Protein AF-0000000086747583 (afdb_homodimer)

Nearest PDB structures (foldseek):
  4elz-assembly1_D  TM=9.428E-01  e=2.209E-09  Aliivibrio fischeri MJ11
  3tcj-assembly1_A  TM=9.339E-01  e=6.293E-09  Aliivibrio fischeri
  3tcj-assembly1_B  TM=9.489E-01  e=1.126E-08  Aliivibrio fischeri
  3jrz-assembly1_A-2  TM=9.262E-01  e=1.506E-08  Aliivibrio fischeri
  3jsc-assembly1_A-2  TM=8.796E-01  e=1.945E-07  Aliivibrio fischeri

InterPro domains:
  IPR002712 Toxin CcdB [PF01845] (4-104)
  IPR011067 Plasmid maintenance toxin/Cell growth inhibitor [G3DSA:2.30.30.110] (1-106)

Organism: NCBI:txid471575

Secondary structure (DSSP, 8-state):
---TTEEEE---TTTTTT--EEEE-S-GGGTTSSEEEEEEEEETTT-----TTTS-EEEETTEEEEE-GGG-EEEEGGG--GGGEEEE-GGGHHHHHHHHHHHH---/---TTEEEE---TTTTTT--EEEE-S-GGGTTSSEEEEEEEEETTT-----TTTS-EEEETTEEEEE-GGG-EEEEGGG--GGGEEEE-GGGHHHHHHHHHHHH---

Solvent-accessible surface area (backbone atoms only — not comparable to full-atom values): 11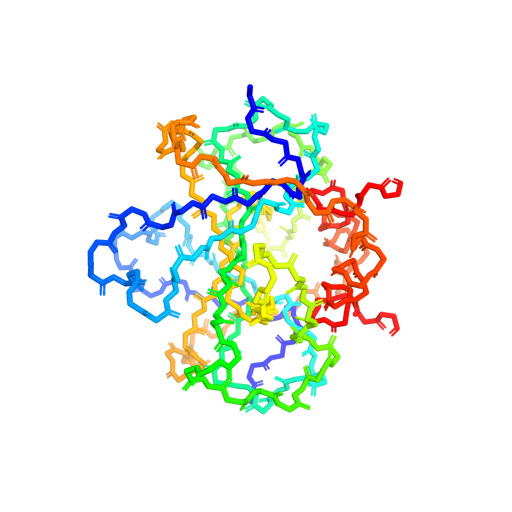580 Å² total; per-residue (Å²): 128,93,45,51,32,27,30,29,52,40,82,47,79,90,51,23,82,65,31,42,28,32,32,29,49,29,28,62,92,52,65,81,51,65,46,36,30,29,27,38,25,31,46,52,88,80,47,88,82,84,54,55,62,38,34,34,76,47,78,56,96,89,36,57,26,29,40,39,53,71,52,31,26,52,44,57,45,86,72,61,54,77,86,37,56,72,52,71,48,62,90,45,42,67,56,52,52,50,16,50,36,53,46,41,44,76,126,129,93,47,53,33,28,29,28,53,40,82,47,80,88,51,24,84,65,31,42,28,32,32,28,49,29,28,60,89,51,65,82,49,66,47,37,32,31,28,38,25,31,44,51,88,80,48,85,81,83,55,54,61,38,34,31,76,46,78,55,94,91,36,56,25,30,40,39,54,70,51,33,27,52,44,57,45,86,74,61,55,76,87,36,56,72,50,69,48,61,90,45,42,68,56,52,51,50,16,51,36,54,45,40,44,74,125

Structure (mmCIF, N/CA/C/O backbone):
data_AF-0000000086747583-model_v1
#
loop_
_entity.id
_entity.type
_entity.pdbx_description
1 polymer 'Toxin CcdB'
#
loop_
_atom_site.group_PDB
_atom_site.id
_atom_site.type_symbol
_atom_site.label_atom_id
_atom_site.label_alt_id
_atom_site.label_comp_id
_atom_site.label_asym_id
_atom_site.la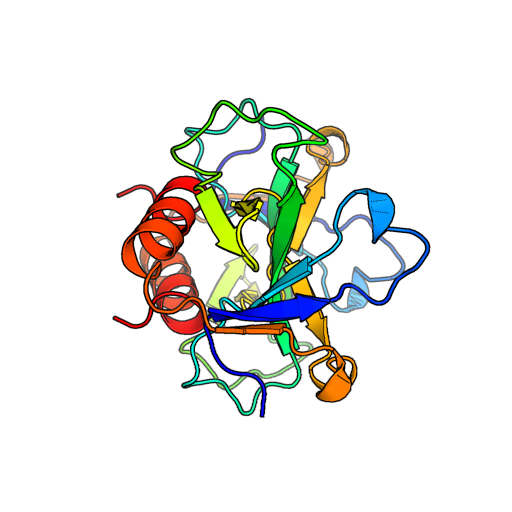bel_entity_id
_atom_site.label_seq_id
_atom_site.pdbx_PDB_ins_code
_atom_site.Cartn_x
_atom_site.Cartn_y
_atom_site.Cartn_z
_atom_site.occupancy
_atom_site.B_iso_or_equiv
_atom_site.auth_seq_id
_atom_site.auth_comp_id
_atom_site.auth_asym_id
_atom_site.auth_atom_id
_atom_site.pdbx_PDB_model_num
ATOM 1 N N . MET A 1 1 ? -17.594 -11.242 -5.535 1 86.06 1 MET A N 1
ATOM 2 C CA . MET A 1 1 ? -16.875 -10.07 -5.066 1 86.06 1 MET A CA 1
ATOM 3 C C . MET A 1 1 ? -15.422 -10.422 -4.738 1 86.06 1 MET A C 1
ATOM 5 O O . MET A 1 1 ? -15.148 -11.5 -4.215 1 86.06 1 MET A O 1
ATOM 9 N N . PRO A 1 2 ? -14.445 -9.609 -5.137 1 92.12 2 PRO A N 1
ATOM 10 C CA . PRO A 1 2 ? -13.047 -9.914 -4.84 1 92.12 2 PRO A CA 1
ATOM 11 C C . PRO A 1 2 ? -12.781 -10.062 -3.342 1 92.12 2 PRO A C 1
ATOM 13 O O . PRO A 1 2 ? -13.328 -9.312 -2.537 1 92.12 2 PRO A O 1
ATOM 16 N N . GLN A 1 3 ? -12.062 -11.125 -2.998 1 94.5 3 GLN A N 1
ATOM 17 C CA . GLN A 1 3 ? -11.727 -11.406 -1.607 1 94.5 3 GLN A CA 1
ATOM 18 C C . GLN A 1 3 ? -10.227 -11.258 -1.361 1 94.5 3 GLN A C 1
ATOM 20 O O . GLN A 1 3 ? -9.438 -11.297 -2.303 1 94.5 3 GLN A O 1
ATOM 25 N N . GLN A 1 4 ? -9.992 -11.117 -0.037 1 97.19 4 GLN A N 1
ATOM 26 C CA . GLN A 1 4 ? -8.594 -11.07 0.359 1 97.19 4 GLN A CA 1
ATOM 27 C C . GLN A 1 4 ? -7.863 -12.352 -0.036 1 97.19 4 GLN A C 1
ATOM 29 O O . GLN A 1 4 ? -8.406 -13.453 0.122 1 97.19 4 GLN A O 1
ATOM 34 N N . PHE A 1 5 ? -6.727 -12.227 -0.633 1 97.69 5 PHE A N 1
ATOM 35 C CA . PHE A 1 5 ? -5.797 -13.266 -1.063 1 97.69 5 PHE A CA 1
ATOM 36 C C . PHE A 1 5 ? -6.227 -13.859 -2.4 1 97.69 5 PHE A C 1
ATOM 38 O O . PHE A 1 5 ? -5.684 -14.875 -2.842 1 97.69 5 PHE A O 1
ATOM 45 N N . ASP A 1 6 ? -7.188 -13.266 -3.006 1 98.19 6 ASP A N 1
ATOM 46 C CA . ASP A 1 6 ? -7.465 -13.609 -4.398 1 98.19 6 ASP A CA 1
ATOM 47 C C . ASP A 1 6 ? -6.34 -13.133 -5.312 1 98.19 6 ASP A C 1
ATOM 49 O O . ASP A 1 6 ? -5.82 -12.023 -5.141 1 98.19 6 ASP A O 1
ATOM 53 N N .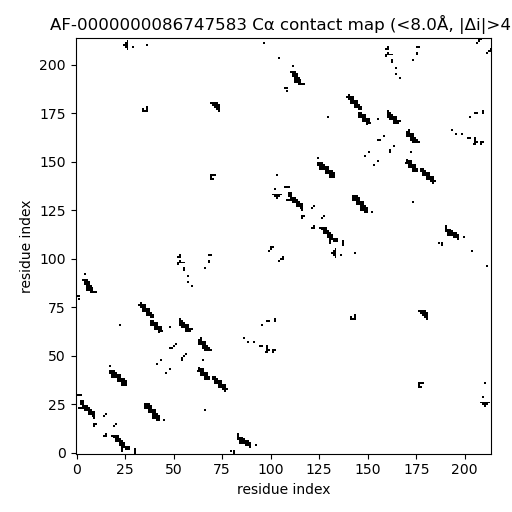 VAL A 1 7 ? -6.035 -13.984 -6.305 1 98.75 7 VAL A N 1
ATOM 54 C CA . VAL A 1 7 ? -5.066 -13.656 -7.344 1 98.75 7 VAL A CA 1
ATOM 55 C C . VAL A 1 7 ? -5.785 -13.438 -8.672 1 98.75 7 VAL A C 1
ATOM 57 O O . VAL A 1 7 ? -6.633 -14.242 -9.062 1 98.75 7 VAL A O 1
ATOM 60 N N . TYR A 1 8 ? -5.406 -12.352 -9.312 1 98.69 8 TYR A N 1
ATOM 61 C CA . TYR A 1 8 ? -5.988 -12.008 -10.609 1 98.69 8 TYR A CA 1
ATOM 62 C C . TYR A 1 8 ? -4.902 -11.797 -11.656 1 98.69 8 TYR A C 1
ATOM 64 O O . TYR A 1 8 ? -3.773 -11.438 -11.32 1 98.69 8 TYR A O 1
ATOM 72 N N . ARG A 1 9 ? -5.34 -12.07 -12.875 1 98 9 ARG A N 1
ATOM 73 C CA . ARG A 1 9 ? -4.477 -11.711 -13.992 1 98 9 ARG A CA 1
ATOM 74 C C . ARG A 1 9 ? -4.387 -10.195 -14.156 1 98 9 ARG A C 1
ATOM 76 O O . ARG A 1 9 ? -5.387 -9.492 -14.008 1 98 9 ARG A O 1
ATOM 83 N N . ASN A 1 10 ? -3.189 -9.664 -14.391 1 97.69 10 ASN A N 1
ATOM 84 C CA . ASN A 1 10 ? -3.021 -8.273 -14.805 1 97.69 10 ASN A CA 1
ATOM 85 C C . ASN A 1 10 ? -3.473 -8.055 -16.25 1 97.69 10 ASN A C 1
ATOM 87 O O . ASN A 1 10 ? -2.822 -8.523 -17.172 1 97.69 10 ASN A O 1
ATOM 91 N N . PRO A 1 11 ? -4.434 -7.285 -16.391 1 95.44 11 PRO A N 1
ATOM 92 C CA . PRO A 1 11 ? -4.98 -7.16 -17.75 1 95.44 11 PRO A CA 1
ATOM 93 C C . PRO A 1 11 ? -4.191 -6.18 -18.609 1 95.44 11 PRO A C 1
ATOM 95 O O . PRO A 1 11 ? -4.402 -6.113 -19.828 1 95.44 11 PRO A O 1
ATOM 98 N N . SER A 1 12 ? -3.342 -5.426 -17.969 1 94.56 12 SER A N 1
ATOM 99 C CA . SER A 1 12 ? -2.604 -4.406 -18.703 1 94.56 12 SER A CA 1
ATOM 100 C C . SER A 1 12 ? -1.52 -5.031 -19.578 1 94.56 12 SER A C 1
ATOM 102 O O . SER A 1 12 ? -0.535 -5.566 -19.062 1 94.56 12 SER A O 1
ATOM 104 N N . ALA A 1 13 ? -1.637 -4.957 -20.906 1 92.88 13 ALA A N 1
ATOM 105 C CA . ALA A 1 13 ? -0.627 -5.477 -21.828 1 92.88 13 ALA A CA 1
ATOM 106 C C . ALA A 1 13 ? 0.718 -4.793 -21.609 1 92.88 13 ALA A C 1
ATOM 108 O O . ALA A 1 13 ? 1.771 -5.371 -21.891 1 92.88 13 ALA A O 1
ATOM 109 N N . LYS A 1 14 ? 0.594 -3.576 -21.141 1 93.06 14 LYS A N 1
ATOM 110 C CA . LYS A 1 14 ? 1.795 -2.771 -20.938 1 93.06 14 LYS A CA 1
ATOM 111 C C . LYS A 1 14 ? 2.648 -3.34 -19.812 1 93.06 14 LYS A C 1
ATOM 113 O O . LYS A 1 14 ? 3.879 -3.291 -19.875 1 93.06 14 LYS A O 1
ATOM 118 N N . THR A 1 15 ? 2.057 -3.861 -18.75 1 93.94 15 THR A N 1
ATOM 119 C CA . THR A 1 15 ? 2.805 -4.191 -17.547 1 93.94 15 THR A CA 1
ATOM 120 C C . THR A 1 15 ? 2.729 -5.688 -17.25 1 93.94 15 THR A C 1
ATOM 122 O O . THR A 1 15 ? 3.49 -6.207 -16.438 1 93.94 15 THR A O 1
ATOM 125 N N . ASN A 1 16 ? 1.852 -6.453 -17.984 1 94.69 16 ASN A N 1
ATOM 126 C CA . ASN A 1 16 ? 1.565 -7.824 -17.578 1 94.69 16 ASN A CA 1
ATOM 127 C C . ASN A 1 16 ? 2.693 -8.773 -17.984 1 94.69 16 ASN A C 1
ATOM 129 O O . ASN A 1 16 ? 2.691 -9.945 -17.594 1 94.69 16 ASN A O 1
ATOM 133 N N . ARG A 1 17 ? 3.691 -8.391 -18.75 1 93.38 17 ARG A N 1
ATOM 134 C CA . ARG A 1 17 ? 4.855 -9.227 -19.016 1 93.38 17 ARG A CA 1
ATOM 135 C C . ARG A 1 17 ? 5.707 -9.398 -17.766 1 93.38 17 ARG A C 1
ATOM 137 O O . ARG A 1 17 ? 6.121 -10.508 -17.438 1 93.38 17 ARG A O 1
ATOM 144 N N . LEU A 1 18 ? 5.914 -8.344 -17.047 1 93.06 18 LEU A N 1
ATOM 145 C CA . LEU A 1 18 ? 6.711 -8.367 -15.836 1 93.06 18 LEU A CA 1
ATOM 146 C C . LEU A 1 18 ? 5.855 -8.758 -14.633 1 93.06 18 LEU A C 1
ATOM 148 O O . LEU A 1 18 ? 6.285 -9.555 -13.789 1 93.06 18 LEU A O 1
ATOM 152 N N . TRP A 1 19 ? 4.652 -8.195 -14.617 1 96.06 19 TRP A N 1
ATOM 153 C CA . TRP A 1 19 ? 3.713 -8.438 -13.523 1 96.06 19 TRP A CA 1
ATOM 154 C C . TRP A 1 19 ? 2.461 -9.148 -14.031 1 96.06 19 TRP A C 1
ATOM 156 O O . TRP A 1 19 ? 1.389 -8.539 -14.117 1 96.06 19 TRP A O 1
ATOM 166 N N . PRO A 1 20 ? 2.559 -10.398 -14.172 1 97.5 20 PRO A N 1
ATOM 167 C CA . PRO A 1 20 ? 1.446 -11.102 -14.812 1 97.5 20 PRO A CA 1
ATOM 168 C C . PRO A 1 20 ? 0.213 -11.195 -13.922 1 97.5 20 PRO A C 1
ATOM 170 O O . PRO A 1 20 ? -0.909 -11.32 -14.414 1 97.5 20 PRO A O 1
ATOM 173 N N . PHE A 1 21 ? 0.396 -11.148 -12.578 1 98.44 21 PHE A N 1
ATOM 174 C CA . PHE A 1 21 ? -0.702 -11.297 -11.633 1 98.44 21 PHE A CA 1
ATOM 175 C C . PHE A 1 21 ? -0.634 -10.211 -10.555 1 98.44 21 PHE A C 1
ATOM 177 O O . PHE A 1 21 ? 0.395 -9.555 -10.398 1 98.44 21 PHE A O 1
ATOM 184 N N . TYR A 1 22 ? -1.695 -10.008 -9.945 1 98.44 22 TYR A N 1
ATOM 185 C CA . TYR A 1 22 ? -1.715 -9.266 -8.688 1 98.44 22 TYR A CA 1
ATOM 186 C C . TYR A 1 22 ? -2.574 -9.969 -7.648 1 98.44 22 TYR A C 1
ATOM 188 O O . TYR A 1 22 ? -3.443 -10.773 -7.996 1 98.44 22 TYR A O 1
ATOM 196 N N . LEU A 1 23 ? -2.299 -9.664 -6.461 1 98.5 23 LEU A N 1
ATOM 197 C CA . LEU A 1 23 ? -2.896 -10.281 -5.285 1 98.5 23 LEU A CA 1
ATOM 198 C C . LEU A 1 23 ? -3.652 -9.25 -4.453 1 98.5 23 LEU A C 1
ATOM 200 O O . LEU A 1 23 ? -3.121 -8.18 -4.148 1 98.5 23 LEU A O 1
ATOM 204 N N . ILE A 1 24 ? -4.926 -9.555 -4.066 1 98.19 24 ILE A N 1
ATOM 205 C CA . ILE A 1 24 ? -5.68 -8.672 -3.184 1 98.19 24 ILE A CA 1
ATOM 206 C C . ILE A 1 24 ? -5.246 -8.891 -1.736 1 98.19 24 ILE A C 1
ATOM 208 O O . ILE A 1 24 ? -5.312 -10.016 -1.229 1 98.19 24 ILE A O 1
ATOM 212 N N . ILE A 1 25 ? -4.848 -7.777 -1.047 1 97.56 25 ILE A N 1
ATOM 213 C CA . ILE A 1 25 ? -4.402 -7.941 0.332 1 97.56 25 ILE A CA 1
ATOM 214 C C . ILE A 1 25 ? -5.332 -7.176 1.27 1 97.56 25 ILE A C 1
ATOM 216 O O . ILE A 1 25 ? -5.215 -7.277 2.492 1 97.56 25 ILE A O 1
ATOM 220 N N . GLN A 1 26 ? -6.262 -6.449 0.752 1 96.75 26 GLN A N 1
ATOM 221 C CA . GLN A 1 26 ? -7.215 -5.699 1.567 1 96.75 26 GLN A CA 1
ATOM 222 C C . GLN A 1 26 ? -8.133 -6.637 2.342 1 96.75 26 GLN A C 1
ATOM 224 O O . GLN A 1 26 ? -8.641 -7.617 1.788 1 96.75 26 GLN A O 1
ATOM 229 N N . ASN A 1 27 ? -8.32 -6.316 3.617 1 95.44 27 ASN A N 1
ATOM 230 C CA . ASN A 1 27 ? -9.211 -7.098 4.461 1 95.44 27 ASN A CA 1
ATOM 231 C C . ASN A 1 27 ? -10.641 -7.09 3.926 1 95.44 27 ASN A C 1
ATOM 233 O O . ASN A 1 27 ? -11.141 -6.051 3.492 1 95.44 27 ASN A O 1
ATOM 237 N N . ASP A 1 28 ? -11.344 -8.211 4.09 1 94.31 28 ASP A N 1
ATOM 238 C CA . ASP A 1 28 ? -12.688 -8.375 3.545 1 94.31 28 ASP A CA 1
ATOM 239 C C . ASP A 1 28 ? -13.703 -7.531 4.312 1 94.31 28 ASP A C 1
ATOM 241 O O . ASP A 1 28 ? -14.82 -7.316 3.84 1 94.31 28 ASP A O 1
ATOM 245 N N . TYR A 1 29 ? -13.352 -7.156 5.484 1 92.69 29 TYR A N 1
ATOM 246 C CA . TYR A 1 29 ? -14.234 -6.289 6.262 1 92.69 29 TYR A CA 1
ATOM 247 C C . TYR A 1 29 ? -14.57 -5.02 5.492 1 92.69 29 TYR A C 1
ATOM 249 O O . TYR A 1 29 ? -15.656 -4.461 5.645 1 92.69 29 TYR A O 1
ATOM 257 N N . PHE A 1 30 ? -13.711 -4.621 4.625 1 93.88 30 PHE A N 1
ATOM 258 C CA . PHE A 1 30 ? -13.852 -3.352 3.92 1 93.88 30 PHE A CA 1
ATOM 259 C C . PHE A 1 30 ? -14.258 -3.582 2.467 1 93.88 30 PHE A C 1
ATOM 261 O O . PHE A 1 30 ? -13.789 -2.875 1.569 1 93.88 30 PHE A O 1
ATOM 268 N N . ASP A 1 31 ? -15.039 -4.59 2.264 1 90.69 31 ASP A N 1
ATOM 269 C CA . ASP A 1 31 ? -15.469 -4.961 0.919 1 90.69 31 ASP A CA 1
ATOM 270 C C . ASP A 1 31 ? -16.391 -3.896 0.325 1 90.69 31 ASP A C 1
ATOM 272 O O . ASP A 1 31 ? -16.641 -3.893 -0.881 1 90.69 31 ASP A O 1
ATOM 276 N N . ASP A 1 32 ? -16.781 -2.879 1.084 1 92.56 32 ASP A N 1
ATOM 277 C CA . ASP A 1 32 ? -17.672 -1.835 0.589 1 92.56 32 ASP A CA 1
ATOM 278 C C . ASP A 1 32 ? -16.891 -0.664 0.01 1 92.56 32 ASP A C 1
ATOM 280 O O . ASP A 1 32 ? -17.453 0.226 -0.623 1 92.56 32 ASP A O 1
ATOM 284 N N . LEU A 1 33 ? -15.625 -0.64 0.21 1 93.69 33 LEU A N 1
ATOM 285 C CA . LEU A 1 33 ? -14.805 0.419 -0.359 1 93.69 33 LEU A CA 1
ATOM 286 C C . LEU A 1 33 ? -14.75 0.313 -1.879 1 93.69 33 LEU A C 1
ATOM 288 O O . LEU A 1 33 ? -14.914 -0.776 -2.436 1 93.69 33 LEU A O 1
ATOM 292 N N . THR A 1 34 ? -14.5 1.438 -2.51 1 94.06 34 THR A N 1
ATOM 293 C CA . THR A 1 34 ? -14.406 1.47 -3.965 1 94.06 34 THR A CA 1
ATOM 294 C C . THR A 1 34 ? -13.023 1.041 -4.43 1 94.06 34 THR A C 1
ATOM 296 O O . THR A 1 34 ? -12.797 0.841 -5.625 1 94.06 34 THR A O 1
ATOM 299 N N . THR A 1 35 ? -12.094 0.848 -3.5 1 95.12 35 THR A N 1
ATOM 300 C CA . THR A 1 35 ? -10.734 0.442 -3.85 1 95.12 35 THR A CA 1
ATOM 301 C C . THR A 1 35 ? -10.422 -0.939 -3.283 1 95.12 35 THR A C 1
ATOM 303 O O . THR A 1 35 ? -11.086 -1.399 -2.35 1 95.12 35 THR A O 1
ATOM 306 N N . ARG A 1 36 ? -9.484 -1.571 -3.896 1 97.31 36 ARG A N 1
ATOM 307 C CA . ARG A 1 36 ? -8.812 -2.75 -3.355 1 97.31 36 ARG A CA 1
ATOM 308 C C . ARG A 1 36 ? -7.305 -2.553 -3.318 1 97.31 36 ARG A C 1
ATOM 310 O O . ARG A 1 36 ? -6.703 -2.127 -4.309 1 97.31 36 ARG A O 1
ATOM 317 N N . ILE A 1 37 ? -6.773 -2.793 -2.162 1 98.31 37 ILE A N 1
ATOM 318 C CA . ILE A 1 37 ? -5.316 -2.766 -2.064 1 98.31 37 ILE A CA 1
ATOM 319 C C . ILE A 1 37 ? -4.738 -4.066 -2.613 1 98.31 37 ILE A C 1
ATOM 321 O O . ILE A 1 37 ? -5.223 -5.152 -2.291 1 98.31 37 ILE A O 1
ATOM 325 N N . ILE A 1 38 ? -3.707 -3.91 -3.473 1 98.38 38 ILE A N 1
ATOM 326 C CA . ILE A 1 38 ? -3.16 -5.082 -4.148 1 98.38 38 ILE A CA 1
ATOM 327 C C . ILE A 1 38 ? -1.635 -5.035 -4.113 1 98.38 38 ILE A C 1
ATOM 329 O O . ILE A 1 38 ? -1.048 -4 -3.781 1 98.38 38 ILE A O 1
ATOM 333 N N . VAL A 1 39 ?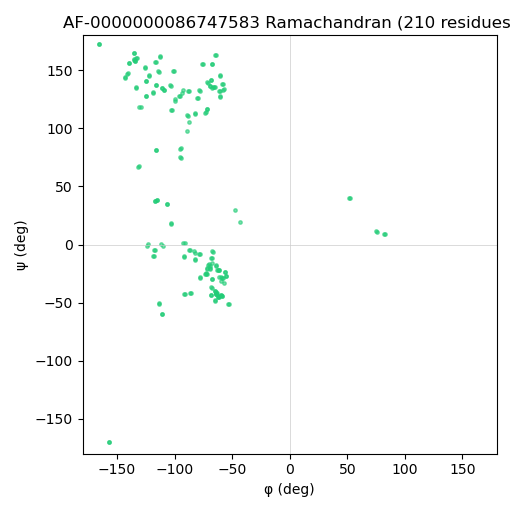 -1.072 -6.18 -4.402 1 98.5 39 VAL A N 1
ATOM 334 C CA . VAL A 1 39 ? 0.368 -6.332 -4.578 1 98.5 39 VAL A CA 1
ATOM 335 C C . VAL A 1 39 ? 0.652 -7.141 -5.84 1 98.5 39 VAL A C 1
ATOM 337 O O . VAL A 1 39 ? 0.004 -8.164 -6.09 1 98.5 39 VAL A O 1
ATOM 340 N N . PRO A 1 40 ? 1.623 -6.703 -6.664 1 98.25 40 PRO A N 1
ATOM 341 C CA . PRO A 1 40 ? 1.921 -7.469 -7.875 1 98.25 40 PRO A CA 1
ATOM 342 C C . PRO A 1 40 ? 2.719 -8.734 -7.594 1 98.25 40 PRO A C 1
ATOM 344 O O . PRO A 1 40 ? 3.371 -8.844 -6.551 1 98.25 40 PRO A O 1
ATOM 347 N N . LEU A 1 41 ? 2.559 -9.641 -8.516 1 98.25 41 LEU A N 1
ATOM 348 C CA . LEU A 1 41 ? 3.316 -10.891 -8.477 1 98.25 41 LEU A CA 1
ATOM 349 C C . LEU A 1 41 ? 4.246 -11 -9.68 1 98.25 41 LEU A C 1
ATOM 351 O O . LEU A 1 41 ? 3.863 -10.656 -10.797 1 98.25 41 LEU A O 1
ATOM 355 N N . VAL A 1 42 ? 5.43 -11.445 -9.43 1 97.25 42 VAL A N 1
ATOM 356 C CA . VAL A 1 42 ? 6.41 -11.625 -10.5 1 97.25 42 VAL A CA 1
ATOM 357 C C . VAL A 1 42 ? 6.93 -13.062 -10.492 1 97.25 42 VAL A C 1
ATOM 359 O O . VAL A 1 42 ? 7.156 -13.641 -9.422 1 97.25 42 VAL A O 1
ATOM 362 N N . SER A 1 43 ? 7.094 -13.531 -11.688 1 96.31 43 SER A N 1
ATOM 363 C CA . SER A 1 43 ? 7.535 -14.922 -11.805 1 96.31 43 SER A CA 1
ATOM 364 C C . SER A 1 43 ? 8.992 -15.078 -11.391 1 96.31 43 SER A C 1
ATOM 366 O O . SER A 1 43 ? 9.836 -14.25 -11.734 1 96.31 43 SER A O 1
ATOM 368 N N . LYS A 1 44 ? 9.266 -16.156 -10.68 1 94.62 44 LYS A N 1
ATOM 369 C CA . LYS A 1 44 ? 10.641 -16.484 -10.312 1 94.62 44 LYS A CA 1
ATOM 370 C C . LYS A 1 44 ? 11.484 -16.75 -11.547 1 94.62 44 LYS A C 1
ATOM 372 O O . LYS A 1 44 ? 12.719 -16.641 -11.5 1 94.62 44 LYS A O 1
ATOM 377 N N . ASN A 1 45 ? 10.867 -17.094 -12.656 1 92.12 45 ASN A N 1
ATOM 378 C CA . ASN A 1 45 ? 11.57 -17.344 -13.906 1 92.12 45 ASN A CA 1
ATOM 379 C C . ASN A 1 45 ? 12.086 -16.062 -14.539 1 92.12 45 ASN A C 1
ATOM 381 O O . ASN A 1 45 ? 13.016 -16.078 -15.344 1 92.12 45 ASN A O 1
ATOM 385 N N . ASP A 1 46 ? 11.492 -14.992 -14.25 1 89.75 46 ASP A N 1
ATOM 386 C CA . ASP A 1 46 ? 11.844 -13.711 -14.859 1 89.75 46 ASP A CA 1
ATOM 387 C C . ASP A 1 46 ? 12.883 -12.977 -14.023 1 89.75 46 ASP A C 1
ATOM 389 O O . ASP A 1 46 ? 13.789 -12.336 -14.578 1 89.75 46 ASP A O 1
ATOM 393 N N . ILE A 1 47 ? 12.734 -12.984 -12.734 1 88.31 47 ILE A N 1
ATOM 394 C CA . ILE A 1 47 ? 13.648 -12.266 -11.852 1 88.31 47 ILE A CA 1
ATOM 395 C C . ILE A 1 47 ? 13.875 -13.07 -10.578 1 88.31 47 ILE A C 1
ATOM 397 O O . ILE A 1 47 ? 12.984 -13.781 -10.117 1 88.31 47 ILE A O 1
ATOM 401 N N . SER A 1 48 ? 15.102 -12.977 -10.094 1 88.06 48 SER A N 1
ATOM 402 C CA . SER A 1 48 ? 15.406 -13.555 -8.797 1 88.06 48 SER A CA 1
ATOM 403 C C . SER A 1 48 ? 15.5 -12.484 -7.715 1 88.06 48 SER A C 1
ATOM 405 O O . SER A 1 48 ? 16.328 -11.578 -7.805 1 88.06 48 SER A O 1
ATOM 407 N N . LEU A 1 49 ? 14.547 -12.609 -6.77 1 86.12 49 LEU A N 1
ATOM 408 C CA . LEU A 1 49 ? 14.562 -11.711 -5.625 1 86.12 49 LEU A CA 1
ATOM 409 C C . LEU A 1 49 ? 15.086 -12.414 -4.379 1 86.12 49 LEU A C 1
ATOM 411 O O . LEU A 1 49 ? 14.758 -13.578 -4.141 1 86.12 49 LEU A O 1
ATOM 415 N N . ASN A 1 50 ? 15.961 -11.703 -3.609 1 81.88 50 ASN A N 1
ATOM 416 C CA . ASN A 1 50 ? 16.641 -12.344 -2.482 1 81.88 50 ASN A CA 1
ATOM 417 C C . ASN A 1 50 ? 16.156 -11.781 -1.149 1 81.88 50 ASN A C 1
ATOM 419 O O . ASN A 1 50 ? 16.641 -12.18 -0.09 1 81.88 50 ASN A O 1
ATOM 423 N N . GLN A 1 51 ? 15.289 -10.914 -1.16 1 85.94 51 GLN A N 1
ATOM 424 C CA . GLN A 1 51 ? 14.75 -10.367 0.082 1 85.94 51 GLN A CA 1
ATOM 425 C C . GLN A 1 51 ? 13.469 -11.086 0.492 1 85.94 51 GLN A C 1
ATOM 427 O O . GLN A 1 51 ? 12.391 -10.492 0.493 1 85.94 51 GLN A O 1
ATOM 432 N N . LYS A 1 52 ? 13.68 -12.266 0.991 1 85.94 52 LYS A N 1
ATOM 433 C CA . LYS A 1 52 ? 12.547 -13.141 1.294 1 85.94 52 LYS A CA 1
ATOM 434 C C . LYS A 1 52 ? 11.633 -12.516 2.348 1 85.94 52 LYS A C 1
ATOM 436 O O . LYS A 1 52 ? 10.438 -12.789 2.385 1 85.94 52 LYS A O 1
ATOM 441 N N . ARG A 1 53 ? 12.219 -11.602 3.1 1 92.19 53 ARG A N 1
ATOM 442 C CA . ARG A 1 53 ? 11.469 -10.992 4.199 1 92.19 53 ARG A CA 1
ATOM 443 C C . ARG A 1 53 ? 10.328 -10.133 3.674 1 92.19 53 ARG A C 1
ATOM 445 O O . ARG A 1 53 ? 9.266 -10.047 4.301 1 92.19 53 ARG A O 1
ATOM 452 N N . ILE A 1 54 ? 10.547 -9.578 2.488 1 96.12 54 ILE A N 1
ATOM 453 C CA . ILE A 1 54 ? 9.516 -8.672 2.002 1 96.12 54 ILE A CA 1
ATOM 454 C C . ILE A 1 54 ? 9.023 -9.133 0.631 1 96.12 54 ILE A C 1
ATOM 456 O O . ILE A 1 54 ? 8.148 -8.508 0.033 1 96.12 54 ILE A O 1
ATOM 460 N N . THR A 1 55 ? 9.555 -10.203 0.061 1 97.06 55 THR A N 1
ATOM 461 C CA . THR A 1 55 ? 9.094 -10.789 -1.196 1 97.06 55 THR A CA 1
ATOM 462 C C . THR A 1 55 ? 8.898 -12.289 -1.057 1 97.06 55 THR A C 1
ATOM 464 O O . THR A 1 55 ? 9.578 -13.078 -1.728 1 97.06 55 THR A O 1
ATOM 467 N N . PRO A 1 56 ? 7.949 -12.695 -0.296 1 97.12 56 PRO A N 1
ATOM 468 C CA . PRO A 1 56 ? 7.703 -14.133 -0.124 1 97.12 56 PRO A CA 1
ATOM 469 C C . PRO A 1 56 ? 7.262 -14.812 -1.418 1 97.12 56 PRO A C 1
ATOM 471 O O . PRO A 1 56 ? 6.906 -14.133 -2.387 1 97.12 56 PRO A O 1
ATOM 474 N N . GLN A 1 57 ? 7.402 -16.109 -1.314 1 96.69 57 GLN A N 1
ATOM 475 C CA . GLN A 1 57 ? 7.047 -16.891 -2.494 1 96.69 57 GLN A CA 1
ATOM 476 C C . GLN A 1 57 ? 5.664 -17.516 -2.342 1 96.69 57 GLN A C 1
ATOM 478 O O . GLN A 1 57 ? 5.23 -17.812 -1.228 1 96.69 57 GLN A O 1
ATOM 483 N N . VAL A 1 58 ? 4.992 -17.688 -3.451 1 97 58 VAL A N 1
ATOM 484 C CA . VAL A 1 58 ? 3.711 -18.391 -3.508 1 97 58 VAL A CA 1
ATOM 485 C C . VAL A 1 58 ? 3.641 -19.25 -4.77 1 97 58 VAL A C 1
ATOM 487 O O . VAL A 1 58 ? 4.219 -18.891 -5.801 1 97 58 VAL A O 1
ATOM 490 N N . VAL A 1 59 ? 2.984 -20.312 -4.68 1 96.62 59 VAL A N 1
ATOM 491 C CA . VAL A 1 59 ? 2.838 -21.203 -5.824 1 96.62 59 VAL A CA 1
ATOM 492 C C . VAL A 1 59 ? 1.479 -20.969 -6.484 1 96.62 59 VAL A C 1
ATOM 494 O O . VAL A 1 59 ? 0.442 -21.031 -5.82 1 96.62 59 VAL A O 1
ATOM 497 N N . ILE A 1 60 ? 1.52 -20.688 -7.785 1 96.62 60 ILE A N 1
ATOM 498 C CA . ILE A 1 60 ? 0.317 -20.516 -8.602 1 96.62 60 ILE A CA 1
ATOM 499 C C . ILE A 1 60 ? 0.437 -21.359 -9.867 1 96.62 60 ILE A C 1
ATOM 501 O O . ILE A 1 60 ? 1.342 -21.156 -10.68 1 96.62 60 ILE A O 1
ATOM 505 N N . ASN A 1 61 ? -0.459 -22.297 -10.039 1 94.12 61 ASN A N 1
ATOM 506 C CA . ASN A 1 61 ? -0.456 -23.188 -11.203 1 94.12 61 ASN A CA 1
ATOM 507 C C . ASN A 1 61 ? 0.906 -23.844 -11.406 1 94.12 61 ASN A C 1
ATOM 509 O O . ASN A 1 61 ? 1.478 -23.781 -12.492 1 94.12 61 ASN A O 1
ATOM 513 N N . ASN A 1 62 ? 1.502 -24.219 -10.328 1 94.75 62 ASN A N 1
ATOM 514 C CA . ASN A 1 62 ? 2.729 -25.016 -10.289 1 94.75 62 ASN A CA 1
ATOM 515 C C . ASN A 1 62 ? 3.949 -24.172 -10.633 1 94.75 62 ASN A C 1
ATOM 517 O O . ASN A 1 62 ? 5.016 -24.703 -10.953 1 94.75 62 ASN A O 1
ATOM 521 N N . ASN A 1 63 ? 3.77 -22.938 -10.68 1 96.31 63 ASN A N 1
ATOM 522 C CA . ASN A 1 63 ? 4.871 -22 -10.859 1 96.31 63 ASN A CA 1
ATOM 523 C C . ASN A 1 63 ? 5.082 -21.125 -9.617 1 96.31 63 ASN A C 1
ATOM 525 O O . ASN A 1 63 ? 4.133 -20.844 -8.883 1 96.31 63 ASN A O 1
ATOM 529 N N . ILE A 1 64 ? 6.312 -20.766 -9.414 1 96.56 64 ILE A N 1
ATOM 530 C CA . ILE A 1 64 ? 6.648 -19.969 -8.234 1 96.56 64 ILE A CA 1
ATOM 531 C C . ILE A 1 64 ? 6.676 -18.484 -8.594 1 96.56 64 ILE A C 1
ATOM 533 O O . ILE A 1 64 ? 7.301 -18.094 -9.578 1 96.56 64 ILE A O 1
ATOM 537 N N . TYR A 1 65 ? 5.941 -17.75 -7.793 1 97.56 65 TYR A N 1
ATOM 538 C CA . TYR A 1 65 ? 5.895 -16.297 -7.957 1 97.56 65 TYR A CA 1
ATOM 539 C C . TYR A 1 65 ? 6.332 -15.594 -6.68 1 97.56 65 TYR A C 1
ATOM 541 O O . TYR A 1 65 ? 6.098 -16.094 -5.574 1 97.56 65 TYR A O 1
ATOM 549 N N . TYR A 1 66 ? 6.996 -14.453 -6.816 1 97.94 66 TYR A N 1
ATOM 550 C CA . TYR A 1 66 ? 7.281 -13.562 -5.695 1 97.94 66 TYR A CA 1
ATOM 551 C C . TYR A 1 66 ? 6.137 -12.57 -5.48 1 97.94 66 TYR A C 1
ATOM 553 O O . TYR A 1 66 ? 5.602 -12.016 -6.441 1 97.94 66 TYR A O 1
ATOM 561 N N . ILE A 1 67 ? 5.746 -12.477 -4.254 1 98 67 ILE A N 1
ATOM 562 C CA . ILE A 1 67 ? 4.855 -11.391 -3.861 1 98 67 ILE A CA 1
ATOM 563 C C . ILE A 1 67 ? 5.668 -10.125 -3.604 1 98 67 ILE A C 1
ATOM 565 O O . ILE A 1 67 ? 6.395 -10.039 -2.611 1 98 67 ILE A O 1
ATOM 569 N N . PHE A 1 68 ? 5.535 -9.109 -4.391 1 97.31 68 PHE A N 1
ATOM 570 C CA . PHE A 1 68 ? 6.414 -7.945 -4.379 1 97.31 68 PHE A CA 1
ATOM 571 C C . PHE A 1 68 ? 5.824 -6.832 -3.523 1 97.31 68 PHE A C 1
ATOM 573 O O . PHE A 1 68 ? 5.312 -5.84 -4.051 1 97.31 68 PHE A O 1
ATOM 580 N N . THR A 1 69 ? 6.012 -6.887 -2.182 1 97.44 69 THR A N 1
ATOM 581 C CA . THR A 1 69 ? 5.359 -5.996 -1.23 1 97.44 69 THR A CA 1
ATOM 582 C C . THR A 1 69 ? 5.895 -4.574 -1.362 1 97.44 69 THR A C 1
ATOM 584 O O . THR A 1 69 ? 5.215 -3.613 -0.997 1 97.44 69 THR A O 1
ATOM 587 N N . PRO A 1 70 ? 7.082 -4.336 -1.941 1 97 70 PRO A N 1
ATOM 588 C CA . PRO A 1 70 ? 7.535 -2.953 -2.109 1 97 70 PRO A CA 1
ATOM 589 C C . PRO A 1 70 ? 6.699 -2.178 -3.123 1 97 70 PRO A C 1
ATOM 591 O O . PRO A 1 70 ? 6.832 -0.956 -3.23 1 97 70 PRO A O 1
ATOM 594 N N . ALA A 1 71 ? 5.883 -2.926 -3.85 1 97.44 71 ALA A N 1
ATOM 595 C CA . ALA A 1 71 ? 5.043 -2.27 -4.852 1 97.44 71 ALA A CA 1
ATOM 596 C C . ALA A 1 71 ? 3.564 -2.402 -4.5 1 97.44 71 ALA A C 1
ATOM 598 O O . ALA A 1 71 ? 2.73 -2.637 -5.375 1 97.44 71 ALA A O 1
ATOM 599 N N . ILE A 1 72 ? 3.26 -2.297 -3.229 1 98.25 72 ILE A N 1
ATOM 600 C CA . ILE A 1 72 ? 1.872 -2.246 -2.781 1 98.25 72 ILE A CA 1
ATOM 601 C C . ILE A 1 72 ? 1.163 -1.062 -3.436 1 98.25 7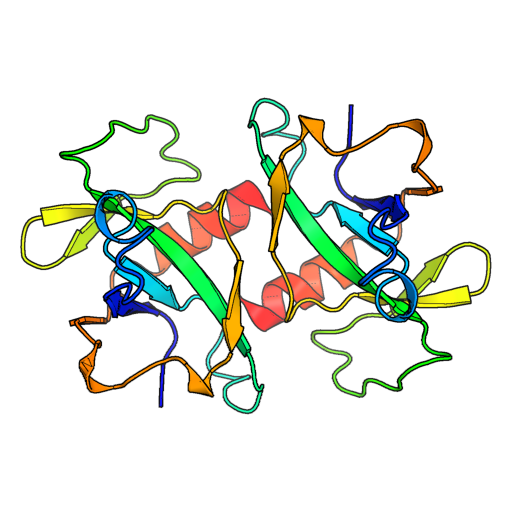2 ILE A C 1
ATOM 603 O O . ILE A 1 72 ? 1.728 0.029 -3.533 1 98.25 72 ILE A O 1
ATOM 607 N N . THR A 1 73 ? -0.06 -1.284 -3.865 1 97.94 73 THR A N 1
ATOM 608 C CA . THR A 1 73 ? -0.854 -0.227 -4.48 1 97.94 73 THR A CA 1
ATOM 609 C C . THR A 1 73 ? -2.344 -0.537 -4.371 1 97.94 73 THR A C 1
ATOM 611 O O . THR A 1 73 ? -2.762 -1.308 -3.506 1 97.94 73 THR A O 1
ATOM 614 N N . PHE A 1 74 ? -3.084 0.275 -5.086 1 97.75 74 PHE A N 1
ATOM 615 C CA . PHE A 1 74 ? -4.523 0.052 -5.062 1 97.75 74 PHE A CA 1
ATOM 616 C C . PHE A 1 74 ? -5.125 0.234 -6.453 1 97.75 74 PHE A C 1
ATOM 618 O O . PHE A 1 74 ? -4.496 0.823 -7.332 1 97.75 74 PHE A O 1
ATOM 625 N N . LEU A 1 75 ? -6.203 -0.371 -6.645 1 95.69 75 LEU A N 1
ATOM 626 C CA . LEU A 1 75 ? -6.953 -0.157 -7.875 1 95.69 75 LEU A CA 1
ATOM 627 C C . LEU A 1 75 ? -8.438 0.016 -7.586 1 95.69 75 LEU A C 1
ATOM 629 O O . LEU A 1 75 ? -8.914 -0.341 -6.504 1 95.69 75 LEU A O 1
ATOM 633 N N . ASP A 1 76 ? -9.148 0.626 -8.531 1 96.12 76 ASP A N 1
ATOM 634 C CA . ASP A 1 76 ? -10.602 0.671 -8.484 1 96.12 76 ASP A CA 1
ATOM 635 C C . ASP A 1 76 ? -11.195 -0.736 -8.523 1 96.12 76 ASP A C 1
ATOM 637 O O . ASP A 1 76 ? -10.891 -1.522 -9.422 1 96.12 76 ASP A O 1
ATOM 641 N N . ALA A 1 77 ? -12.055 -0.999 -7.555 1 96.19 77 ALA A N 1
ATOM 642 C CA . ALA A 1 77 ? -12.672 -2.318 -7.457 1 96.19 77 ALA A CA 1
ATOM 643 C C . ALA A 1 77 ? -13.438 -2.654 -8.734 1 96.19 77 ALA A C 1
ATOM 645 O O . ALA A 1 77 ? -13.516 -3.82 -9.133 1 96.19 77 ALA A O 1
ATOM 646 N N . LYS A 1 78 ? -13.93 -1.661 -9.398 1 95.25 78 LYS A N 1
ATOM 647 C CA . LYS A 1 78 ? -14.727 -1.855 -10.609 1 95.25 78 LYS A CA 1
ATOM 648 C C . LYS A 1 78 ? -13.867 -2.367 -11.758 1 95.25 78 LYS A C 1
ATOM 650 O O . LYS A 1 78 ? -14.391 -2.902 -12.742 1 95.25 78 LYS A O 1
ATOM 655 N N . LYS A 1 79 ? -12.578 -2.195 -11.625 1 94.75 79 LYS A N 1
ATOM 656 C CA . LYS A 1 79 ? -11.656 -2.609 -12.68 1 94.75 79 LYS A CA 1
ATOM 657 C C . LYS A 1 79 ? -11.258 -4.074 -12.516 1 94.75 79 LYS A C 1
ATOM 659 O O . LYS A 1 79 ? -10.578 -4.633 -13.375 1 94.75 79 LYS A O 1
ATOM 664 N N . ILE A 1 80 ? -11.703 -4.656 -11.461 1 96.94 80 ILE A N 1
ATOM 665 C CA . ILE A 1 80 ? -11.398 -6.059 -11.219 1 96.94 80 ILE A CA 1
ATOM 666 C C . ILE A 1 80 ? -12.461 -6.941 -11.875 1 96.94 80 ILE A C 1
ATOM 668 O O . ILE A 1 80 ? -13.602 -6.988 -11.414 1 96.94 80 ILE A O 1
ATOM 672 N N . ASN A 1 81 ? -12.039 -7.578 -12.852 1 96.81 81 ASN A N 1
ATOM 673 C CA . ASN A 1 81 ? -12.961 -8.438 -13.594 1 96.81 81 ASN A CA 1
ATOM 674 C C . ASN A 1 81 ? -12.93 -9.875 -13.062 1 96.81 81 ASN A C 1
ATOM 676 O O . ASN A 1 81 ? -11.867 -10.484 -12.977 1 96.81 81 ASN A O 1
ATOM 680 N N . LYS A 1 82 ? -14.086 -10.414 -12.852 1 96.31 82 LYS A N 1
ATOM 681 C CA . LYS A 1 82 ? -14.227 -11.766 -12.328 1 96.31 82 LYS A CA 1
ATOM 682 C C . LYS A 1 82 ? -13.57 -12.789 -13.258 1 96.31 82 LYS A C 1
ATOM 684 O O . LYS A 1 82 ? -13.008 -13.781 -12.797 1 96.31 82 LYS A O 1
ATOM 689 N N . SER A 1 83 ? -13.578 -12.508 -14.469 1 97.5 83 SER A N 1
ATOM 690 C CA . SER A 1 83 ? -13.047 -13.438 -15.461 1 97.5 83 SER A CA 1
ATOM 691 C C . SER A 1 83 ? -11.531 -13.539 -15.367 1 97.5 83 SER A C 1
ATOM 693 O O . SER A 1 83 ? -10.93 -14.469 -15.906 1 97.5 83 SER A O 1
ATOM 695 N N . ASP A 1 84 ? -10.938 -12.602 -14.711 1 97.69 84 ASP A N 1
ATOM 696 C CA . ASP A 1 84 ? -9.484 -12.586 -14.586 1 97.69 84 ASP A CA 1
ATOM 697 C C . ASP A 1 84 ? -9.031 -13.328 -13.336 1 97.69 84 ASP A C 1
ATOM 699 O O . ASP A 1 84 ? -7.828 -13.477 -13.094 1 97.69 84 ASP A O 1
ATOM 703 N N . PHE A 1 85 ? -9.961 -13.859 -12.609 1 98.31 85 PHE A N 1
ATOM 704 C CA . PHE A 1 85 ? -9.648 -14.594 -11.391 1 98.31 85 PHE A CA 1
ATOM 705 C C . PHE A 1 85 ? -8.852 -15.852 -11.703 1 98.31 85 PHE A C 1
ATOM 707 O O . PHE A 1 85 ? -9.188 -16.594 -12.633 1 98.31 85 PHE A O 1
ATOM 714 N N . ILE A 1 86 ? -7.848 -16.047 -10.898 1 98.31 86 ILE A N 1
ATOM 715 C CA . ILE A 1 86 ? -7 -17.219 -11.109 1 98.31 86 ILE A CA 1
ATOM 716 C C . ILE A 1 86 ? -7.203 -18.219 -9.969 1 98.31 86 ILE A C 1
ATOM 718 O O . ILE A 1 86 ? -7.574 -19.359 -10.203 1 98.31 86 ILE A O 1
ATOM 722 N N . CYS A 1 87 ? -6.93 -17.828 -8.727 1 98.31 87 CYS A N 1
ATOM 723 C CA . CYS A 1 87 ? -7.047 -18.688 -7.551 1 98.31 87 CYS A CA 1
ATOM 724 C C . CYS A 1 87 ? -7.008 -17.859 -6.273 1 98.31 87 CYS A C 1
ATOM 726 O O . CYS A 1 87 ? -6.965 -16.625 -6.328 1 98.31 87 CYS A O 1
ATOM 728 N N . ASN A 1 88 ? -7.242 -18.484 -5.176 1 98.19 88 ASN A N 1
ATOM 729 C CA . ASN A 1 88 ? -7.07 -17.906 -3.848 1 98.19 88 ASN A CA 1
ATOM 730 C C . ASN A 1 88 ? -5.895 -18.547 -3.109 1 98.19 88 ASN A C 1
ATOM 732 O O . ASN A 1 88 ? -5.727 -19.766 -3.137 1 98.19 88 ASN A O 1
ATOM 736 N N . VAL A 1 89 ? -5.078 -17.719 -2.484 1 98.06 89 VAL A N 1
ATOM 737 C CA . VAL A 1 89 ? -3.869 -18.25 -1.859 1 98.06 89 VAL A CA 1
ATOM 738 C C . VAL A 1 89 ? -3.922 -18.016 -0.352 1 98.06 89 VAL A C 1
ATOM 740 O O . VAL A 1 89 ? -2.902 -17.719 0.272 1 98.06 89 VAL A O 1
ATOM 743 N N . ALA A 1 90 ? -5.035 -18.125 0.251 1 96.38 90 ALA A N 1
ATOM 744 C CA . ALA A 1 90 ? -5.207 -17.969 1.691 1 96.38 90 ALA A CA 1
ATOM 745 C C . ALA A 1 90 ? -4.297 -18.922 2.467 1 96.38 90 ALA A C 1
ATOM 747 O O . ALA A 1 90 ? -3.941 -18.641 3.615 1 96.38 90 ALA A O 1
ATOM 748 N N . SER A 1 91 ? -3.912 -20 1.83 1 96.44 91 SER A N 1
ATOM 749 C CA . SER A 1 91 ? -3.004 -20.953 2.455 1 96.44 91 SER A CA 1
ATOM 750 C C . SER A 1 91 ? -1.641 -20.328 2.727 1 96.44 91 SER A C 1
ATOM 752 O O . SER A 1 91 ? -0.877 -20.812 3.559 1 96.44 91 SER A O 1
ATOM 754 N N . SER A 1 92 ? -1.359 -19.203 2.053 1 96.19 92 SER A N 1
ATOM 755 C CA . SER A 1 92 ? -0.088 -18.5 2.213 1 96.19 92 SER A CA 1
ATOM 756 C C . SER A 1 92 ? -0.245 -17.25 3.082 1 96.19 92 SER A C 1
ATOM 758 O O . SER A 1 92 ? 0.632 -16.391 3.1 1 96.19 92 SER A O 1
ATOM 760 N N . ARG A 1 93 ? -1.313 -17.203 3.807 1 95.69 93 ARG A N 1
ATOM 761 C CA . ARG A 1 93 ? -1.662 -16.031 4.602 1 95.69 93 ARG A CA 1
ATOM 762 C C . ARG A 1 93 ? -0.509 -15.617 5.512 1 95.69 93 ARG A C 1
ATOM 764 O O . ARG A 1 93 ? -0.112 -14.453 5.531 1 95.69 93 ARG A O 1
ATOM 771 N N . ASN A 1 94 ? 0.017 -16.531 6.266 1 94.88 94 ASN A N 1
ATOM 772 C CA . ASN A 1 94 ? 1.048 -16.203 7.246 1 94.88 94 ASN A CA 1
ATOM 773 C C . ASN A 1 94 ? 2.27 -15.57 6.59 1 94.88 94 ASN A C 1
ATOM 775 O O . ASN A 1 94 ? 2.812 -14.586 7.098 1 94.88 94 ASN A O 1
ATOM 779 N N . GLU A 1 95 ? 2.695 -16.156 5.457 1 95 95 GLU A N 1
ATOM 780 C CA . GLU A 1 95 ? 3.844 -15.609 4.738 1 95 95 GLU A CA 1
ATOM 781 C C . GLU A 1 95 ? 3.551 -14.211 4.211 1 95 95 GLU A C 1
ATOM 783 O O . GLU A 1 95 ? 4.406 -13.32 4.281 1 95 95 GLU A O 1
ATOM 788 N N . ILE A 1 96 ? 2.375 -14.016 3.693 1 95.94 96 ILE A N 1
ATOM 789 C CA . ILE A 1 96 ? 1.967 -12.742 3.115 1 95.94 96 ILE A CA 1
ATOM 790 C C . ILE A 1 96 ? 1.911 -11.672 4.207 1 95.94 96 ILE A C 1
ATOM 792 O O . ILE A 1 96 ? 2.51 -10.609 4.07 1 95.94 96 ILE A O 1
ATOM 796 N N . ILE A 1 97 ? 1.251 -12.016 5.34 1 94.38 97 ILE A N 1
ATOM 797 C CA . ILE A 1 97 ? 1.077 -11.078 6.449 1 94.38 97 ILE A CA 1
ATOM 798 C C . ILE A 1 97 ? 2.436 -10.742 7.059 1 94.38 97 ILE A C 1
ATOM 800 O O . ILE A 1 97 ? 2.705 -9.586 7.391 1 94.38 97 ILE A O 1
ATOM 804 N N . SER A 1 98 ? 3.268 -11.719 7.176 1 94.75 98 SER A N 1
ATOM 805 C CA . SER A 1 98 ? 4.602 -11.492 7.723 1 94.75 98 SER A CA 1
ATOM 806 C C . SER A 1 98 ? 5.395 -10.516 6.859 1 94.75 98 SER A C 1
ATOM 808 O O . SER A 1 98 ? 6.094 -9.641 7.379 1 94.75 98 SER A O 1
ATOM 810 N N . ALA A 1 99 ? 5.348 -10.703 5.578 1 95.88 99 ALA A N 1
ATOM 811 C CA . ALA A 1 99 ? 6.07 -9.828 4.664 1 95.88 99 ALA A CA 1
ATOM 812 C C . ALA A 1 99 ? 5.535 -8.398 4.73 1 95.88 99 ALA A C 1
ATOM 814 O O . ALA A 1 99 ? 6.305 -7.438 4.711 1 95.88 99 ALA A O 1
ATOM 815 N N . LEU A 1 100 ? 4.191 -8.273 4.777 1 95.12 100 LEU A N 1
ATOM 816 C CA . LEU A 1 100 ? 3.559 -6.965 4.891 1 95.12 100 LEU A CA 1
ATOM 817 C C . LEU A 1 100 ? 3.93 -6.293 6.207 1 95.12 100 LEU A C 1
ATOM 819 O O . LEU A 1 100 ? 4.18 -5.086 6.246 1 95.12 100 LEU A O 1
ATOM 823 N N . ASP A 1 101 ? 3.943 -7.062 7.238 1 93.75 101 ASP A N 1
ATOM 824 C CA . ASP A 1 101 ? 4.395 -6.559 8.531 1 93.75 101 ASP A CA 1
ATOM 825 C C . ASP A 1 101 ? 5.836 -6.062 8.461 1 93.75 101 ASP A C 1
ATOM 827 O O . ASP A 1 101 ? 6.16 -4.996 8.992 1 93.75 101 ASP A O 1
ATOM 831 N N . ALA A 1 102 ? 6.637 -6.801 7.824 1 94.88 102 ALA A N 1
ATOM 832 C CA . ALA A 1 102 ? 8.055 -6.473 7.723 1 94.88 102 ALA A CA 1
ATOM 833 C C . ALA A 1 102 ? 8.266 -5.145 7.004 1 94.88 102 ALA A C 1
ATOM 835 O O . ALA A 1 102 ? 9.023 -4.293 7.465 1 94.88 102 ALA A O 1
ATOM 836 N N . ILE A 1 103 ? 7.594 -4.934 5.922 1 95.62 103 ILE A N 1
ATOM 837 C CA . ILE A 1 103 ? 7.895 -3.779 5.082 1 95.62 103 ILE A CA 1
ATOM 838 C C . ILE A 1 103 ? 7.293 -2.52 5.703 1 95.62 103 ILE A C 1
ATOM 840 O O . ILE A 1 103 ? 7.828 -1.421 5.531 1 95.62 103 ILE A O 1
ATOM 844 N N . ILE A 1 104 ? 6.156 -2.66 6.488 1 93.56 104 ILE A N 1
ATOM 845 C CA . ILE A 1 104 ? 5.453 -1.476 6.969 1 93.56 104 ILE A CA 1
ATOM 846 C C . ILE A 1 104 ? 5.574 -1.386 8.492 1 93.56 104 ILE A C 1
ATOM 848 O O . ILE A 1 104 ? 5.906 -0.33 9.031 1 93.56 104 ILE A O 1
ATOM 852 N N . MET A 1 105 ? 5.238 -2.586 9.188 1 82.25 105 MET A N 1
ATOM 853 C CA . MET A 1 105 ? 5.043 -2.557 10.633 1 82.25 105 MET A CA 1
ATOM 854 C C . MET A 1 105 ? 6.359 -2.803 11.367 1 82.25 105 MET A C 1
ATOM 856 O O . MET A 1 105 ? 7.258 -3.455 10.836 1 82.25 105 MET A O 1
ATOM 860 N N . ASN A 1 106 ? 7.184 -2.023 11.883 1 62.12 106 ASN A N 1
ATOM 861 C CA . ASN A 1 106 ? 8.391 -2.234 12.672 1 62.12 106 ASN A CA 1
ATOM 862 C C . ASN A 1 106 ? 8.188 -3.309 13.734 1 62.12 106 ASN A C 1
ATOM 864 O O . ASN A 1 106 ? 9.094 -3.58 14.531 1 62.12 106 ASN A O 1
ATOM 868 N N . THR A 1 107 ? 7.258 -4.305 13.844 1 45.69 107 THR A N 1
ATOM 869 C CA . THR A 1 107 ? 7.516 -4.918 15.141 1 45.69 107 THR A CA 1
ATOM 870 C C . THR A 1 107 ? 8.82 -5.707 15.117 1 45.69 107 THR A C 1
ATOM 872 O O . THR A 1 107 ? 9.203 -6.258 14.078 1 45.69 107 THR A O 1
ATOM 875 N N . MET B 1 1 ? 17.859 11.367 4.207 1 86 1 MET B N 1
ATOM 876 C CA . MET B 1 1 ? 17.125 10.258 3.609 1 86 1 MET B CA 1
ATOM 877 C C . MET B 1 1 ? 15.711 10.18 4.168 1 86 1 MET B C 1
ATOM 879 O O . MET B 1 1 ? 15.492 10.438 5.352 1 86 1 MET B O 1
ATOM 883 N N . PRO B 1 2 ? 14.695 9.977 3.344 1 92.06 2 PRO B N 1
ATOM 884 C CA . PRO B 1 2 ? 13.32 9.898 3.846 1 92.06 2 PRO B CA 1
ATOM 885 C C . PRO B 1 2 ? 13.141 8.812 4.902 1 92.06 2 PRO B C 1
ATOM 887 O O . PRO B 1 2 ? 13.711 7.723 4.777 1 92.06 2 PRO B O 1
ATOM 890 N N . GLN B 1 3 ? 12.469 9.188 5.984 1 94.62 3 GLN B N 1
ATOM 891 C CA . GLN B 1 3 ? 12.219 8.266 7.086 1 94.62 3 GLN B CA 1
ATOM 892 C C . GLN B 1 3 ? 10.727 7.945 7.199 1 94.62 3 GLN B C 1
ATOM 894 O O . GLN B 1 3 ? 9.891 8.68 6.684 1 94.62 3 GLN B O 1
ATOM 899 N N . GLN B 1 4 ? 10.562 6.82 7.945 1 97.19 4 GLN B N 1
ATOM 900 C CA . GLN B 1 4 ? 9.18 6.445 8.219 1 97.19 4 GLN B CA 1
ATOM 901 C C . GLN B 1 4 ? 8.469 7.535 9.016 1 97.19 4 GLN B C 1
ATOM 903 O O . GLN B 1 4 ? 9.031 8.109 9.945 1 97.19 4 GLN B O 1
ATOM 908 N N . PHE B 1 5 ? 7.297 7.898 8.594 1 97.75 5 PHE B N 1
ATOM 909 C CA . PHE B 1 5 ? 6.367 8.852 9.18 1 97.75 5 PHE B CA 1
ATOM 910 C C . PHE B 1 5 ? 6.734 10.281 8.789 1 97.75 5 PHE B C 1
ATOM 912 O O . PHE B 1 5 ? 6.191 11.242 9.336 1 97.75 5 PHE B O 1
ATOM 919 N N . ASP B 1 6 ? 7.652 10.406 7.898 1 98.19 6 ASP B N 1
ATOM 920 C CA . ASP B 1 6 ? 7.859 11.719 7.289 1 98.19 6 ASP B CA 1
ATOM 921 C C . ASP B 1 6 ? 6.676 12.102 6.406 1 98.19 6 ASP B C 1
ATOM 923 O O . ASP B 1 6 ? 6.137 11.273 5.68 1 98.19 6 ASP B O 1
ATOM 927 N N . VAL B 1 7 ? 6.332 13.414 6.477 1 98.75 7 VAL B N 1
ATOM 928 C CA . VAL B 1 7 ? 5.301 13.992 5.625 1 98.75 7 VAL B CA 1
ATOM 929 C C . VAL B 1 7 ? 5.941 14.914 4.59 1 98.75 7 VAL B C 1
ATOM 931 O O . VAL B 1 7 ? 6.789 15.75 4.93 1 98.75 7 VAL B O 1
ATOM 934 N N . TYR B 1 8 ? 5.512 14.727 3.369 1 98.69 8 TYR B N 1
ATOM 935 C CA . TYR B 1 8 ? 6.016 15.539 2.266 1 98.69 8 TYR B CA 1
ATOM 936 C C . TYR B 1 8 ? 4.871 16.203 1.506 1 98.69 8 TYR B C 1
ATOM 938 O O . TYR B 1 8 ? 3.752 15.68 1.487 1 98.69 8 TYR B O 1
ATOM 946 N N . ARG B 1 9 ? 5.23 17.328 0.931 1 97.94 9 ARG B N 1
ATOM 947 C CA . ARG B 1 9 ? 4.301 17.969 0.001 1 97.94 9 ARG B CA 1
ATOM 948 C C . ARG B 1 9 ? 4.16 17.141 -1.276 1 97.94 9 ARG B C 1
ATOM 950 O O . ARG B 1 9 ? 5.148 16.609 -1.786 1 97.94 9 ARG B O 1
ATOM 957 N N . ASN B 1 10 ? 2.932 16.969 -1.757 1 97.69 10 ASN B N 1
ATOM 958 C CA . ASN B 1 10 ? 2.705 16.422 -3.088 1 97.69 10 ASN B CA 1
ATOM 959 C C . ASN B 1 10 ? 3.078 17.422 -4.18 1 97.69 10 ASN B C 1
ATOM 961 O O . ASN B 1 10 ? 2.398 18.422 -4.359 1 97.69 10 ASN B O 1
ATOM 965 N N . PRO B 1 11 ? 4.027 17.062 -4.918 1 95.31 11 PRO B N 1
ATOM 966 C CA . PRO B 1 11 ? 4.504 18.062 -5.887 1 95.31 11 PRO B CA 1
ATOM 967 C C . PRO B 1 11 ? 3.646 18.109 -7.148 1 95.31 11 PRO B C 1
ATOM 969 O O . PRO B 1 11 ? 3.797 19.016 -7.965 1 95.31 11 PRO B O 1
ATOM 972 N N . SER B 1 12 ? 2.818 17.109 -7.301 1 94.5 12 SER B N 1
ATOM 973 C CA . SER B 1 12 ? 2.016 17.047 -8.516 1 94.5 12 SER B CA 1
ATOM 974 C C . SER B 1 12 ? 0.907 18.094 -8.508 1 94.5 12 SER B C 1
ATOM 976 O O . SER B 1 12 ? -0.038 18 -7.727 1 94.5 12 SER B O 1
ATOM 978 N N . ALA B 1 13 ? 0.941 19.078 -9.398 1 92.88 13 ALA B N 1
ATOM 979 C CA . ALA B 1 13 ? -0.096 20.109 -9.508 1 92.88 13 ALA B CA 1
ATOM 980 C C . ALA B 1 13 ? -1.449 19.484 -9.844 1 92.88 13 ALA B C 1
ATOM 982 O O . ALA B 1 13 ? -2.496 20.047 -9.508 1 92.88 13 ALA B O 1
ATOM 983 N N . LYS B 1 14 ? -1.329 18.359 -10.508 1 93.06 14 LYS B N 1
ATOM 984 C CA . LYS B 1 14 ? -2.541 17.672 -10.945 1 93.06 14 LYS B CA 1
ATOM 985 C C . LYS B 1 14 ? -3.322 17.125 -9.758 1 93.06 14 LYS B C 1
ATOM 987 O O . LYS B 1 14 ? -4.555 17.109 -9.766 1 93.06 14 LYS B O 1
ATOM 992 N N . THR B 1 15 ? -2.662 16.641 -8.719 1 93.81 15 THR B N 1
ATOM 993 C CA . THR B 1 15 ? -3.336 15.883 -7.668 1 93.81 15 THR B CA 1
ATOM 994 C C . THR B 1 15 ? -3.203 16.594 -6.32 1 93.81 15 THR B C 1
ATOM 996 O O . THR B 1 15 ? -3.908 16.25 -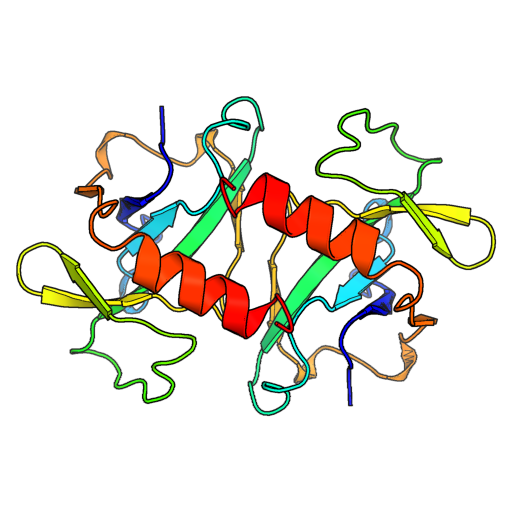5.367 1 93.81 15 THR B O 1
ATOM 999 N N . ASN B 1 16 ? -2.352 17.656 -6.23 1 94.62 16 ASN B N 1
ATOM 1000 C CA . ASN B 1 16 ? -2.008 18.188 -4.922 1 94.62 16 ASN B CA 1
ATOM 1001 C C . ASN B 1 16 ? -3.125 19.078 -4.363 1 94.62 16 ASN B C 1
ATOM 1003 O O . ASN B 1 16 ? -3.064 19.5 -3.211 1 94.62 16 ASN B O 1
ATOM 1007 N N . ARG B 1 17 ? -4.164 19.422 -5.094 1 93.38 17 ARG B N 1
ATOM 1008 C CA . ARG B 1 17 ? -5.316 20.125 -4.539 1 93.38 17 ARG B CA 1
ATOM 1009 C C . ARG B 1 17 ? -6.098 19.219 -3.582 1 93.38 17 ARG B C 1
ATOM 1011 O O . ARG B 1 17 ? -6.461 19.656 -2.484 1 93.38 17 ARG B O 1
ATOM 1018 N N . LEU B 1 18 ? -6.305 18 -3.951 1 93 18 LEU B N 1
ATOM 1019 C CA . LEU B 1 18 ? -7.039 17.047 -3.131 1 93 18 LEU B CA 1
ATOM 1020 C C . LEU B 1 18 ? -6.113 16.375 -2.127 1 93 18 LEU B C 1
ATOM 1022 O O . LEU B 1 18 ? -6.477 16.188 -0.962 1 93 18 LEU B O 1
ATOM 1026 N N . TRP B 1 19 ? -4.93 16.031 -2.627 1 95.94 19 TRP B N 1
ATOM 1027 C CA . TRP B 1 19 ? -3.926 15.352 -1.813 1 95.94 19 TRP B CA 1
ATOM 1028 C C . TRP B 1 19 ? -2.682 16.219 -1.646 1 95.94 19 TRP B C 1
ATOM 1030 O O . TRP B 1 19 ? -1.633 15.922 -2.225 1 95.94 19 TRP B O 1
ATOM 1040 N N . PRO B 1 20 ? -2.75 17.109 -0.745 1 97.44 20 PRO B N 1
ATOM 1041 C CA . PRO B 1 20 ? -1.653 18.078 -0.655 1 97.44 20 PRO B CA 1
ATOM 1042 C C . PRO B 1 20 ? -0.372 17.469 -0.096 1 97.44 20 PRO B C 1
ATOM 1044 O O . PRO B 1 20 ? 0.725 17.953 -0.372 1 97.44 20 PRO B O 1
ATOM 1047 N N . PHE B 1 21 ? -0.486 16.375 0.702 1 98.38 21 PHE B N 1
ATOM 1048 C CA . PHE B 1 21 ? 0.665 15.75 1.347 1 98.38 21 PHE B CA 1
ATOM 1049 C C . PHE B 1 21 ? 0.628 14.234 1.174 1 98.38 21 PHE B C 1
ATOM 1051 O O . PHE B 1 21 ? -0.408 13.672 0.816 1 98.38 21 PHE B O 1
ATOM 1058 N N . TYR B 1 22 ? 1.71 13.656 1.339 1 98.44 22 TYR B N 1
ATOM 1059 C CA . TYR B 1 22 ? 1.779 12.211 1.536 1 98.44 22 TYR B CA 1
ATOM 1060 C C . TYR B 1 22 ? 2.713 11.859 2.691 1 98.44 22 TYR B C 1
ATOM 1062 O O . TYR B 1 22 ? 3.58 12.656 3.057 1 98.44 22 TYR B O 1
ATOM 1070 N N . LEU B 1 23 ? 2.496 10.734 3.197 1 98.5 23 LEU B N 1
ATOM 1071 C CA . LEU B 1 23 ? 3.178 10.219 4.379 1 98.5 23 LEU B CA 1
ATOM 1072 C C . LEU B 1 23 ? 3.949 8.945 4.051 1 98.5 23 LEU B C 1
ATOM 1074 O O . LEU B 1 23 ? 3.406 8.031 3.43 1 98.5 23 LEU B O 1
ATOM 1078 N N . ILE B 1 24 ? 5.238 8.867 4.461 1 98.19 24 ILE B N 1
ATOM 1079 C CA . ILE B 1 24 ? 6.016 7.648 4.273 1 98.19 24 ILE B CA 1
ATOM 1080 C C . ILE B 1 24 ? 5.668 6.645 5.371 1 98.19 24 ILE B C 1
ATOM 1082 O O . ILE B 1 24 ? 5.781 6.953 6.562 1 98.19 24 ILE B O 1
ATOM 1086 N N . ILE B 1 25 ? 5.281 5.387 4.949 1 97.56 25 ILE B N 1
ATOM 1087 C CA . ILE B 1 25 ? 4.922 4.402 5.961 1 97.56 25 ILE B CA 1
ATOM 1088 C C . ILE B 1 25 ? 5.883 3.217 5.895 1 97.56 25 ILE B C 1
ATOM 1090 O O . ILE B 1 25 ? 5.828 2.314 6.734 1 97.56 25 ILE B O 1
ATOM 1094 N N . GLN B 1 26 ? 6.762 3.195 4.969 1 96.75 26 GLN B N 1
ATOM 1095 C CA . GLN B 1 26 ? 7.738 2.117 4.84 1 96.75 26 GLN B CA 1
ATOM 1096 C C . GLN B 1 26 ? 8.727 2.125 6.004 1 96.75 26 GLN B C 1
ATOM 1098 O O . GLN B 1 26 ? 9.227 3.184 6.395 1 96.75 26 GLN B O 1
ATOM 1103 N N . ASN B 1 27 ? 8.969 0.933 6.547 1 95.5 27 ASN B N 1
ATOM 1104 C CA . ASN B 1 27 ? 9.922 0.794 7.641 1 95.5 27 ASN B CA 1
ATOM 1105 C C . ASN B 1 27 ? 11.32 1.238 7.219 1 95.5 27 ASN B C 1
ATOM 1107 O O . ASN B 1 27 ? 11.773 0.931 6.113 1 95.5 27 ASN B O 1
ATOM 1111 N N . ASP B 1 28 ? 12.062 1.827 8.148 1 94.44 28 ASP B N 1
ATOM 1112 C CA . ASP B 1 28 ? 13.375 2.395 7.871 1 94.44 28 ASP B CA 1
ATOM 1113 C C . ASP B 1 28 ? 14.406 1.294 7.633 1 94.44 28 ASP B C 1
ATOM 1115 O O . ASP B 1 28 ? 15.492 1.556 7.109 1 94.44 28 ASP B O 1
ATOM 1119 N N . TYR B 1 29 ? 14.102 0.135 8.102 1 92.88 29 TYR B N 1
ATOM 1120 C CA . TYR B 1 29 ? 15 -0.99 7.859 1 92.88 29 TYR B CA 1
ATOM 1121 C C . TYR B 1 29 ? 15.258 -1.175 6.367 1 92.88 29 TYR B C 1
ATOM 1123 O O . TYR B 1 29 ? 16.328 -1.613 5.969 1 92.88 29 TYR B O 1
ATOM 1131 N N . PHE B 1 30 ? 14.344 -0.779 5.559 1 94.06 30 PHE B N 1
ATOM 1132 C CA . PHE B 1 30 ? 14.414 -1.015 4.121 1 94.06 30 PHE B CA 1
ATOM 1133 C C . PHE B 1 30 ? 14.742 0.273 3.377 1 94.06 30 PHE B C 1
ATOM 1135 O O . PHE B 1 30 ? 14.219 0.518 2.287 1 94.06 30 PHE B O 1
ATOM 1142 N N . ASP B 1 31 ? 15.539 1.081 3.998 1 90.94 31 ASP B N 1
ATOM 1143 C CA . ASP B 1 31 ? 15.914 2.375 3.432 1 90.94 31 ASP B CA 1
ATOM 1144 C C . ASP B 1 31 ? 16.766 2.201 2.176 1 90.94 31 ASP B C 1
ATOM 1146 O O . ASP B 1 31 ? 16.938 3.146 1.406 1 90.94 31 ASP B O 1
ATOM 1150 N N . ASP B 1 32 ? 17.172 0.99 1.834 1 92.56 32 ASP B N 1
ATOM 1151 C CA . ASP B 1 32 ? 18.016 0.753 0.662 1 92.56 32 ASP B CA 1
ATOM 1152 C C . ASP B 1 32 ? 17.172 0.451 -0.57 1 92.56 32 ASP B C 1
ATOM 1154 O O . ASP B 1 32 ? 17.688 0.412 -1.69 1 92.56 32 ASP B O 1
ATOM 1158 N N . LEU B 1 33 ? 15.914 0.25 -0.395 1 93.69 33 LEU B N 1
ATOM 1159 C CA . LEU B 1 33 ? 15.039 0.006 -1.533 1 93.69 33 LEU B CA 1
ATOM 1160 C C . LEU B 1 33 ? 14.906 1.255 -2.398 1 93.69 33 LEU B C 1
ATOM 1162 O O . LEU B 1 33 ? 15.07 2.375 -1.908 1 93.69 33 LEU B O 1
ATOM 1166 N N . THR B 1 34 ? 14.594 1.035 -3.648 1 94.12 34 THR B N 1
ATOM 1167 C CA . THR B 1 34 ? 14.43 2.143 -4.582 1 94.12 34 THR B CA 1
ATOM 1168 C C . THR B 1 34 ? 13.031 2.74 -4.473 1 94.12 34 THR B C 1
ATOM 1170 O O . THR B 1 34 ? 12.742 3.785 -5.062 1 94.12 34 THR B O 1
ATOM 1173 N N . THR B 1 35 ? 12.164 2.121 -3.672 1 95.12 35 THR B N 1
ATOM 1174 C CA . THR B 1 35 ? 10.805 2.617 -3.504 1 95.12 35 THR B CA 1
ATOM 1175 C C . THR B 1 35 ? 10.555 3.031 -2.057 1 95.12 35 THR B C 1
ATOM 1177 O O . THR B 1 35 ? 11.281 2.619 -1.152 1 95.12 35 THR B O 1
ATOM 1180 N N . ARG B 1 36 ? 9.602 3.881 -1.906 1 97.38 36 ARG B N 1
ATOM 1181 C CA . ARG B 1 36 ? 8.992 4.18 -0.613 1 97.38 36 ARG B CA 1
ATOM 1182 C C . ARG B 1 36 ? 7.48 3.986 -0.661 1 97.38 36 ARG B C 1
ATOM 1184 O O . ARG B 1 36 ? 6.812 4.484 -1.571 1 97.38 36 ARG B O 1
ATOM 1191 N N . ILE B 1 37 ? 7.016 3.213 0.276 1 98.31 37 ILE B N 1
ATOM 1192 C CA . ILE B 1 37 ? 5.57 3.08 0.396 1 98.31 37 ILE B CA 1
ATOM 1193 C C . ILE B 1 37 ? 4.992 4.305 1.102 1 98.31 37 ILE B C 1
ATOM 1195 O O . ILE B 1 37 ? 5.523 4.746 2.123 1 98.31 37 ILE B O 1
ATOM 1199 N N . ILE B 1 38 ? 3.914 4.859 0.495 1 98.38 38 ILE B N 1
ATOM 1200 C CA . ILE B 1 38 ? 3.361 6.105 1.018 1 98.38 38 ILE B CA 1
ATOM 1201 C C . ILE B 1 38 ? 1.839 6.004 1.086 1 98.38 38 ILE B C 1
ATOM 1203 O O . ILE B 1 38 ? 1.245 5.086 0.519 1 98.38 38 ILE B O 1
ATOM 1207 N N . VAL B 1 39 ? 1.288 6.945 1.84 1 98.44 39 VAL B N 1
ATOM 1208 C CA . VAL B 1 39 ? -0.155 7.141 1.926 1 98.44 39 VAL B CA 1
ATOM 1209 C C . VAL B 1 39 ? -0.487 8.625 1.788 1 98.44 39 VAL B C 1
ATOM 1211 O O . VAL B 1 39 ? 0.171 9.469 2.395 1 98.44 39 VAL B O 1
ATOM 1214 N N . PRO B 1 40 ? -1.495 8.953 0.974 1 98.25 40 PRO B N 1
ATOM 1215 C CA . PRO B 1 40 ? -1.839 10.367 0.832 1 98.25 40 PRO B CA 1
ATOM 1216 C C . PRO B 1 40 ? -2.59 10.922 2.043 1 98.25 40 PRO B C 1
ATOM 1218 O O . PRO B 1 40 ? -3.188 10.156 2.803 1 98.25 40 PRO B O 1
ATOM 1221 N N . LEU B 1 41 ? -2.455 12.203 2.172 1 98.19 41 LEU B N 1
ATOM 1222 C CA . LEU B 1 41 ? -3.176 12.93 3.213 1 98.19 41 LEU B CA 1
ATOM 1223 C C . LEU B 1 41 ? -4.164 13.914 2.602 1 98.19 41 LEU B C 1
ATOM 1225 O O . LEU B 1 41 ? -3.848 14.586 1.616 1 98.19 41 LEU B O 1
ATOM 1229 N N . VAL B 1 42 ? -5.32 13.961 3.172 1 97.25 42 VAL B N 1
ATOM 1230 C CA . VAL B 1 42 ? -6.352 14.883 2.697 1 97.25 42 VAL B CA 1
ATOM 1231 C C . VAL B 1 42 ? -6.836 15.758 3.852 1 97.25 42 VAL B C 1
ATOM 1233 O O . VAL B 1 42 ? -6.988 15.281 4.98 1 97.25 42 VAL B O 1
ATOM 1236 N N . SER B 1 43 ? -7.047 16.984 3.488 1 96.25 43 SER B N 1
ATOM 1237 C CA . SER B 1 43 ? -7.457 17.938 4.523 1 96.25 43 SER B CA 1
ATOM 1238 C C . SER B 1 43 ? -8.883 17.656 4.984 1 96.25 43 SER B C 1
ATOM 1240 O O . SER B 1 43 ? -9.766 17.391 4.168 1 96.25 43 SER B O 1
ATOM 1242 N N . LYS B 1 44 ? -9.094 17.75 6.293 1 94.56 44 LYS B N 1
ATOM 1243 C CA . LYS B 1 44 ? -10.43 17.625 6.859 1 94.56 44 LYS B CA 1
ATOM 1244 C C . LYS B 1 44 ? -11.344 18.734 6.348 1 94.56 44 LYS B C 1
ATOM 1246 O O . LYS B 1 44 ? -12.57 18.594 6.352 1 94.56 44 LYS B O 1
ATOM 1251 N N . ASN B 1 45 ? -10.773 19.828 5.883 1 91.81 45 ASN B N 1
ATOM 1252 C CA . ASN B 1 45 ? -11.539 20.953 5.352 1 91.81 45 ASN B CA 1
ATOM 1253 C C . ASN B 1 45 ? -12.117 20.625 3.977 1 91.81 45 ASN B C 1
ATOM 1255 O O . ASN B 1 45 ? -13.094 21.25 3.549 1 91.81 45 ASN B O 1
ATOM 1259 N N . ASP B 1 46 ? -11.531 19.766 3.281 1 89.38 46 ASP B N 1
ATOM 1260 C CA . ASP B 1 46 ? -11.945 19.438 1.921 1 89.38 46 ASP B CA 1
ATOM 1261 C C . ASP B 1 46 ? -12.961 18.297 1.913 1 89.38 46 ASP B C 1
ATOM 1263 O O . ASP B 1 46 ? -13.906 18.312 1.125 1 89.38 46 ASP B O 1
ATOM 1267 N N . ILE B 1 47 ? -12.742 17.297 2.707 1 87.94 47 ILE B N 1
ATOM 1268 C CA . ILE B 1 47 ? -13.625 16.125 2.734 1 87.94 47 ILE B CA 1
ATOM 1269 C C . ILE B 1 47 ? -13.758 15.617 4.168 1 87.94 47 ILE B C 1
ATOM 1271 O O . ILE B 1 47 ? -12.812 15.711 4.957 1 87.94 47 ILE B O 1
ATOM 1275 N N . SER B 1 48 ? -14.961 15.172 4.457 1 87.62 48 SER B N 1
ATOM 1276 C CA . SER B 1 48 ? -15.18 14.5 5.738 1 87.62 48 SER B CA 1
ATOM 1277 C C . SER B 1 48 ? -15.242 12.984 5.566 1 87.62 48 SER B C 1
ATOM 1279 O O . SER B 1 48 ? -16.094 12.477 4.84 1 87.62 48 SER B O 1
ATOM 1281 N N . LEU B 1 49 ? -14.234 12.344 6.195 1 85.5 49 LEU B N 1
ATOM 1282 C CA . LEU B 1 49 ? -14.219 10.883 6.184 1 85.5 49 LEU B CA 1
ATOM 1283 C C . LEU B 1 49 ? -14.672 10.32 7.523 1 85.5 49 LEU B C 1
ATOM 1285 O O . LEU B 1 49 ? -14.289 10.828 8.578 1 85.5 49 LEU B O 1
ATOM 1289 N N . ASN B 1 50 ? -15.531 9.273 7.473 1 81.62 50 ASN B N 1
ATOM 1290 C CA . ASN B 1 50 ? -16.156 8.758 8.688 1 81.62 50 ASN B CA 1
ATOM 1291 C C . ASN B 1 50 ? -15.609 7.379 9.062 1 81.62 50 ASN B C 1
ATOM 1293 O O . ASN B 1 50 ? -16.016 6.793 10.062 1 81.62 50 ASN B O 1
ATOM 1297 N N . GLN B 1 51 ? -14.773 6.867 8.336 1 85.56 51 GLN B N 1
ATOM 1298 C CA . GLN B 1 51 ? -14.172 5.578 8.656 1 85.56 51 GLN B CA 1
ATOM 1299 C C . GLN B 1 51 ? -12.859 5.758 9.414 1 85.56 51 GLN B C 1
ATOM 1301 O O . GLN B 1 51 ? -11.789 5.422 8.898 1 85.56 51 GLN B O 1
ATOM 1306 N N . LYS B 1 52 ? -13.031 6.117 10.648 1 85.81 52 LYS B N 1
ATOM 1307 C CA . LYS B 1 52 ? -11.875 6.477 11.461 1 85.81 52 LYS B CA 1
ATOM 1308 C C . LYS B 1 52 ? -10.914 5.297 11.602 1 85.81 52 LYS B C 1
ATOM 1310 O O . LYS B 1 52 ? -9.711 5.492 11.781 1 85.81 52 LYS B O 1
ATOM 1315 N N . ARG B 1 53 ? -11.461 4.105 11.398 1 92.25 53 ARG B N 1
ATOM 1316 C CA . ARG B 1 53 ? -10.664 2.898 11.594 1 92.25 53 ARG B CA 1
ATOM 1317 C C . ARG B 1 53 ? -9.562 2.799 10.539 1 92.25 53 ARG B C 1
ATOM 1319 O O . ARG B 1 53 ? -8.477 2.285 10.82 1 92.25 53 ARG B O 1
ATOM 1326 N N . ILE B 1 54 ? -9.859 3.357 9.375 1 96.06 54 ILE B N 1
ATOM 1327 C CA . ILE B 1 54 ? -8.867 3.199 8.32 1 96.06 54 ILE B CA 1
ATOM 1328 C C . ILE B 1 54 ? -8.445 4.57 7.801 1 96.06 54 ILE B C 1
ATOM 1330 O O . ILE B 1 54 ? -7.625 4.668 6.879 1 96.06 54 ILE B O 1
ATOM 1334 N N . THR B 1 55 ? -8.961 5.664 8.312 1 97.06 55 THR B N 1
ATOM 1335 C CA . THR B 1 55 ? -8.562 7.02 7.957 1 97.06 55 THR B CA 1
ATOM 1336 C C . THR B 1 55 ? -8.312 7.855 9.211 1 97.06 55 THR B C 1
ATOM 1338 O O . THR B 1 55 ? -9 8.852 9.445 1 97.06 55 THR B O 1
ATOM 1341 N N . PRO B 1 56 ? -7.316 7.535 9.945 1 97.12 56 PRO B N 1
ATOM 1342 C CA . PRO B 1 56 ? -7.023 8.297 11.164 1 97.12 56 PRO B CA 1
ATOM 1343 C C . PRO B 1 56 ? -6.637 9.75 10.867 1 97.12 56 PRO B C 1
ATOM 1345 O O . PRO B 1 56 ? -6.352 10.094 9.719 1 97.12 56 PRO B O 1
ATOM 1348 N N . GLN B 1 57 ? -6.734 10.469 11.953 1 96.62 57 GLN B N 1
ATOM 1349 C CA . GLN B 1 57 ? -6.422 11.891 11.812 1 96.62 57 GLN B CA 1
ATOM 1350 C C . GLN B 1 57 ? -5.02 12.195 12.32 1 96.62 57 GLN B C 1
ATOM 1352 O O . GLN B 1 57 ? -4.52 11.523 13.227 1 96.62 57 GLN B O 1
ATOM 1357 N N . VAL B 1 58 ? -4.398 13.18 11.734 1 96.94 58 VAL B N 1
ATOM 1358 C CA . VAL B 1 58 ? -3.1 13.68 12.164 1 96.94 58 VAL B CA 1
ATOM 1359 C C . VAL B 1 58 ? -3.072 15.203 12.047 1 96.94 58 VAL B C 1
ATOM 1361 O O . VAL B 1 58 ? -3.719 15.773 11.172 1 96.94 58 VAL B O 1
ATOM 1364 N N . VAL B 1 59 ? -2.381 15.82 12.906 1 96.62 59 VAL B N 1
ATOM 1365 C CA . VAL B 1 59 ? -2.271 17.266 12.891 1 96.62 59 VAL B CA 1
ATOM 1366 C C . VAL B 1 59 ? -0.959 17.688 12.227 1 96.62 59 VAL B C 1
ATOM 1368 O O . VAL B 1 59 ? 0.115 17.219 12.625 1 96.62 59 VAL B O 1
ATOM 1371 N N . ILE B 1 60 ? -1.076 18.516 11.188 1 96.56 60 ILE B N 1
ATOM 1372 C CA . ILE B 1 60 ? 0.075 19.078 10.492 1 96.56 60 ILE B CA 1
ATOM 1373 C C . ILE B 1 60 ? -0.09 20.594 10.375 1 96.56 60 ILE B C 1
ATOM 1375 O O . ILE B 1 60 ? -1.043 21.078 9.758 1 96.56 60 ILE B O 1
ATOM 1379 N N . ASN B 1 61 ? 0.826 21.344 10.961 1 94.12 61 ASN B N 1
ATOM 1380 C CA . ASN B 1 61 ? 0.785 22.797 10.93 1 94.12 61 ASN B CA 1
ATOM 1381 C C . ASN B 1 61 ? -0.566 23.328 11.398 1 94.12 61 ASN B C 1
ATOM 1383 O O . ASN B 1 61 ? -1.197 24.125 10.703 1 94.12 61 ASN B O 1
ATOM 1387 N N . ASN B 1 62 ? -1.091 22.719 12.383 1 94.69 62 ASN B N 1
ATOM 1388 C CA . ASN B 1 62 ? -2.293 23.141 13.094 1 94.69 62 ASN B CA 1
ATOM 1389 C C . ASN B 1 62 ? -3.553 22.859 12.281 1 94.69 62 ASN B C 1
ATOM 1391 O O . ASN B 1 62 ? -4.617 23.422 12.562 1 94.69 62 ASN B O 1
ATOM 1395 N N . ASN B 1 63 ? -3.412 22.125 11.281 1 96.31 63 ASN B N 1
ATOM 1396 C CA . ASN B 1 63 ? -4.551 21.656 10.5 1 96.31 63 ASN B CA 1
ATOM 1397 C C . ASN B 1 63 ? -4.715 20.141 10.602 1 96.31 63 ASN B C 1
ATOM 1399 O O . ASN B 1 63 ? -3.734 19.422 10.781 1 96.31 63 ASN B O 1
ATOM 1403 N N . ILE B 1 64 ? -5.953 19.734 10.5 1 96.5 64 ILE B N 1
ATOM 1404 C CA . ILE B 1 64 ? -6.246 18.312 10.633 1 96.5 64 ILE B CA 1
ATOM 1405 C C . ILE B 1 64 ? -6.336 17.656 9.25 1 96.5 64 ILE B C 1
ATOM 1407 O O . ILE B 1 64 ? -7.027 18.172 8.367 1 96.5 64 ILE B O 1
ATOM 1411 N N . TYR B 1 65 ? -5.586 16.594 9.125 1 97.56 65 TYR B N 1
ATOM 1412 C CA . TYR B 1 65 ? -5.582 15.82 7.883 1 97.56 65 TYR B CA 1
ATOM 1413 C C . TYR B 1 65 ? -5.965 14.367 8.148 1 97.56 65 TYR B C 1
ATOM 1415 O O . TYR B 1 65 ? -5.656 13.82 9.211 1 97.56 65 TYR B O 1
ATOM 1423 N N . TYR B 1 66 ? -6.668 13.75 7.211 1 97.88 66 TYR B N 1
ATOM 1424 C CA . TYR B 1 66 ? -6.918 12.312 7.223 1 97.88 66 TYR B CA 1
ATOM 1425 C C . TYR B 1 66 ? -5.789 11.562 6.523 1 97.88 66 TYR B C 1
ATOM 1427 O O . TYR B 1 66 ? -5.32 11.977 5.465 1 97.88 66 TYR B O 1
ATOM 1435 N N . ILE B 1 67 ? -5.336 10.547 7.195 1 97.94 67 ILE B N 1
ATOM 1436 C CA . ILE B 1 67 ? -4.457 9.586 6.543 1 97.94 67 ILE B CA 1
ATOM 1437 C C . ILE B 1 67 ? -5.289 8.578 5.754 1 97.94 67 ILE B C 1
ATOM 1439 O O . ILE B 1 67 ? -5.965 7.727 6.34 1 97.94 67 ILE B O 1
ATOM 1443 N N . PHE B 1 68 ? -5.223 8.578 4.457 1 97.25 68 PHE B N 1
ATOM 1444 C CA . PHE B 1 68 ? -6.129 7.816 3.604 1 97.25 68 PHE B CA 1
ATOM 1445 C C . PHE B 1 68 ? -5.523 6.469 3.234 1 97.25 68 PHE B C 1
ATOM 1447 O O . PHE B 1 68 ? -5.062 6.277 2.105 1 97.25 68 PHE B O 1
ATOM 1454 N N . THR B 1 69 ? -5.645 5.449 4.133 1 97.44 69 THR B N 1
ATOM 1455 C CA . THR B 1 69 ? -4.965 4.164 3.99 1 97.44 69 THR B CA 1
ATOM 1456 C C . THR B 1 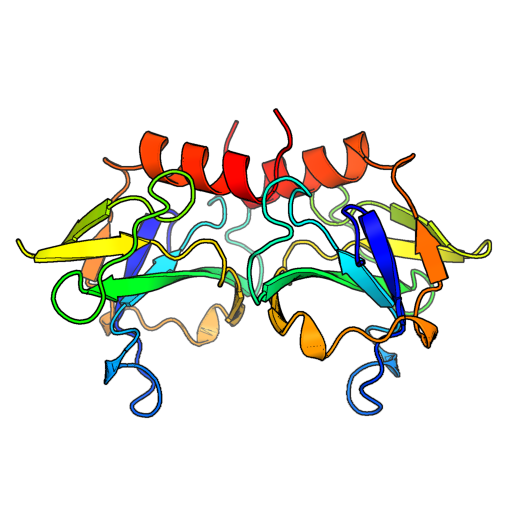69 ? -5.539 3.371 2.822 1 97.44 69 THR B C 1
ATOM 1458 O O . THR B 1 69 ? -4.863 2.508 2.258 1 97.44 69 THR B O 1
ATOM 1461 N N . PRO B 1 70 ? -6.773 3.646 2.359 1 97 70 PRO B N 1
ATOM 1462 C CA . PRO B 1 70 ? -7.27 2.904 1.196 1 97 70 PRO B CA 1
ATOM 1463 C C . PRO B 1 70 ? -6.504 3.236 -0.084 1 97 70 PRO B C 1
ATOM 1465 O O . PRO B 1 70 ? -6.668 2.555 -1.099 1 97 70 PRO B O 1
ATOM 1468 N N . ALA B 1 71 ? -5.695 4.293 0 1 97.38 71 ALA B N 1
ATOM 1469 C CA . ALA B 1 71 ? -4.93 4.695 -1.178 1 97.38 71 ALA B CA 1
ATOM 1470 C C . ALA B 1 71 ? -3.43 4.535 -0.938 1 97.38 71 ALA B C 1
ATOM 1472 O O . ALA B 1 71 ? -2.637 5.391 -1.338 1 97.38 71 ALA B O 1
ATOM 1473 N N . ILE B 1 72 ? -3.064 3.482 -0.244 1 98.25 72 ILE B N 1
ATOM 1474 C CA . ILE B 1 72 ? -1.657 3.133 -0.081 1 98.25 72 ILE B CA 1
ATOM 1475 C C . ILE B 1 72 ? -1.018 2.92 -1.451 1 98.25 72 ILE B C 1
ATOM 1477 O O . ILE B 1 72 ? -1.617 2.303 -2.334 1 98.25 72 ILE B O 1
ATOM 1481 N N . THR B 1 73 ? 0.179 3.418 -1.615 1 97.94 73 THR B N 1
ATOM 1482 C CA . THR B 1 73 ? 0.914 3.26 -2.865 1 97.94 73 THR B CA 1
ATOM 1483 C C . THR B 1 73 ? 2.414 3.406 -2.633 1 97.94 73 THR B C 1
ATOM 1485 O O . THR B 1 73 ? 2.896 3.225 -1.512 1 97.94 73 THR B O 1
ATOM 1488 N N . PHE B 1 74 ? 3.098 3.484 -3.746 1 97.75 74 PHE B N 1
ATOM 1489 C CA . PHE B 1 74 ? 4.543 3.645 -3.635 1 97.75 74 PHE B CA 1
ATOM 1490 C C . PHE B 1 74 ? 5.062 4.629 -4.676 1 97.75 74 PHE B C 1
ATOM 1492 O O . PHE B 1 74 ? 4.371 4.93 -5.652 1 97.75 74 PHE B O 1
ATOM 1499 N N . LEU B 1 75 ? 6.137 5.184 -4.383 1 95.69 75 LEU B N 1
ATOM 1500 C CA . LEU B 1 75 ? 6.812 6.035 -5.355 1 95.69 75 LEU B CA 1
ATOM 1501 C C . LEU B 1 75 ? 8.312 5.738 -5.391 1 95.69 75 LEU B C 1
ATOM 1503 O O . LEU B 1 75 ? 8.852 5.133 -4.461 1 95.69 75 LEU B O 1
ATOM 1507 N N . ASP B 1 76 ? 8.945 6.105 -6.504 1 96.06 76 ASP B N 1
ATOM 1508 C CA . ASP B 1 76 ? 10.398 6.082 -6.59 1 96.06 76 ASP B CA 1
ATOM 1509 C C . ASP B 1 76 ? 11.031 7.004 -5.547 1 96.06 76 ASP B C 1
ATOM 1511 O O . ASP B 1 76 ? 10.688 8.188 -5.473 1 96.06 76 ASP B O 1
ATOM 1515 N N . ALA B 1 77 ? 11.953 6.434 -4.777 1 96.19 77 ALA B N 1
ATOM 1516 C CA . ALA B 1 77 ? 12.617 7.195 -3.723 1 96.19 77 ALA B CA 1
ATOM 1517 C C . ALA B 1 77 ? 13.32 8.422 -4.293 1 96.19 77 ALA B C 1
ATOM 1519 O O . ALA B 1 77 ? 13.398 9.461 -3.635 1 96.19 77 ALA B O 1
ATOM 1520 N N . LYS B 1 78 ? 13.734 8.352 -5.516 1 95.12 78 LYS B N 1
ATOM 1521 C CA . LYS B 1 78 ? 14.469 9.445 -6.16 1 95.12 78 LYS B CA 1
ATOM 1522 C C . LYS B 1 78 ? 13.555 10.633 -6.43 1 95.12 78 LYS B C 1
ATOM 1524 O O . LYS B 1 78 ? 14.031 11.75 -6.652 1 95.12 78 LYS B O 1
ATOM 1529 N N . LYS B 1 79 ? 12.266 10.383 -6.398 1 94.75 79 LYS B N 1
ATOM 1530 C CA . LYS B 1 79 ? 11.297 11.438 -6.68 1 94.75 79 LYS B CA 1
ATOM 1531 C C . LYS B 1 79 ? 10.953 12.219 -5.41 1 94.75 79 LYS B C 1
ATOM 1533 O O . LYS B 1 79 ? 10.234 13.219 -5.469 1 94.75 79 LYS B O 1
ATOM 1538 N N . ILE B 1 80 ? 11.484 11.766 -4.32 1 96.94 80 ILE B N 1
ATOM 1539 C CA . ILE B 1 80 ? 11.234 12.445 -3.057 1 96.94 80 ILE B CA 1
ATOM 1540 C C . ILE B 1 80 ? 12.281 13.531 -2.838 1 96.94 80 ILE B C 1
ATOM 1542 O O . ILE B 1 80 ? 13.453 13.234 -2.584 1 96.94 80 ILE B O 1
ATOM 1546 N N . ASN B 1 81 ? 11.828 14.703 -2.904 1 96.69 81 ASN B N 1
ATOM 1547 C CA . ASN B 1 81 ? 12.727 15.844 -2.738 1 96.69 81 ASN B CA 1
ATOM 1548 C C . ASN B 1 81 ? 12.758 16.328 -1.289 1 96.69 81 ASN B C 1
ATOM 1550 O O . ASN B 1 81 ? 11.719 16.609 -0.698 1 96.69 81 ASN B O 1
ATOM 1554 N N . LYS B 1 82 ? 13.922 16.469 -0.819 1 96 82 LYS B N 1
ATOM 1555 C CA . LYS B 1 82 ? 14.109 16.922 0.56 1 96 82 LYS B CA 1
ATOM 1556 C C . LYS B 1 82 ? 13.43 18.266 0.808 1 96 82 LYS B C 1
ATOM 1558 O O . LYS B 1 82 ? 12.922 18.516 1.903 1 96 82 LYS B O 1
ATOM 1563 N N . SER B 1 83 ? 13.398 19.062 -0.134 1 97.5 83 SER B N 1
ATOM 1564 C CA . SER B 1 83 ? 12.836 20.406 -0.001 1 97.5 83 SER B CA 1
ATOM 1565 C C . SER B 1 83 ? 11.328 20.344 0.215 1 97.5 83 SER B C 1
ATOM 1567 O O . SER B 1 83 ? 10.727 21.344 0.63 1 97.5 83 SER B O 1
ATOM 1569 N N . ASP B 1 84 ? 10.75 19.234 -0.056 1 97.62 84 ASP B N 1
ATOM 1570 C CA . ASP B 1 84 ? 9.305 19.094 0.087 1 97.62 84 ASP B CA 1
ATOM 1571 C C . ASP B 1 84 ? 8.938 18.562 1.47 1 97.62 84 ASP B C 1
ATOM 1573 O O . ASP B 1 84 ? 7.754 18.438 1.798 1 97.62 84 ASP B O 1
ATOM 1577 N N . PHE B 1 85 ? 9.922 18.359 2.268 1 98.31 85 PHE B N 1
ATOM 1578 C CA . PHE B 1 85 ? 9.695 17.844 3.615 1 98.31 85 PHE B CA 1
ATOM 1579 C C . PHE B 1 85 ? 8.914 18.859 4.453 1 98.31 85 PHE B C 1
ATOM 1581 O O . PHE B 1 85 ? 9.211 20.047 4.43 1 98.31 85 PHE B O 1
ATOM 1588 N N . ILE B 1 86 ? 7.957 18.328 5.148 1 98.38 86 ILE B N 1
ATOM 1589 C CA . ILE B 1 86 ? 7.133 19.203 5.977 1 98.38 86 ILE B CA 1
ATOM 1590 C C . ILE B 1 86 ? 7.418 18.922 7.453 1 98.38 86 ILE B C 1
ATOM 1592 O O . ILE B 1 86 ? 7.805 19.828 8.195 1 98.38 86 ILE B O 1
ATOM 1596 N N . CYS B 1 87 ? 7.207 17.719 7.922 1 98.31 87 CYS B N 1
ATOM 1597 C CA . CYS B 1 87 ? 7.406 17.328 9.312 1 98.31 87 CYS B CA 1
ATOM 1598 C C . CYS B 1 87 ? 7.414 15.805 9.461 1 98.31 87 CYS B C 1
ATOM 1600 O O . CYS B 1 87 ? 7.328 15.086 8.469 1 98.31 87 CYS B O 1
ATOM 1602 N N . ASN B 1 88 ? 7.727 15.344 10.633 1 98.19 88 ASN B N 1
ATOM 1603 C CA . ASN B 1 88 ? 7.605 13.938 11.016 1 98.19 88 ASN B CA 1
ATOM 1604 C C . ASN B 1 88 ? 6.496 13.734 12.039 1 98.19 88 ASN B C 1
ATOM 1606 O O . ASN B 1 88 ? 6.367 14.508 12.992 1 98.19 88 ASN B O 1
ATOM 1610 N N . VAL B 1 89 ? 5.688 12.727 11.828 1 98 89 VAL B N 1
ATOM 1611 C CA . VAL B 1 89 ? 4.535 12.539 12.703 1 98 89 VAL B CA 1
ATOM 1612 C C . VAL B 1 89 ? 4.664 11.211 13.453 1 98 89 VAL B C 1
ATOM 1614 O O . VAL B 1 89 ? 3.672 10.508 13.656 1 98 89 VAL B O 1
ATOM 1617 N N . ALA B 1 90 ? 5.816 10.836 13.852 1 96.44 90 ALA B N 1
ATOM 1618 C CA . ALA B 1 90 ? 6.062 9.602 14.602 1 96.44 90 ALA B CA 1
ATOM 1619 C C . ALA B 1 90 ? 5.223 9.562 15.875 1 96.44 90 ALA B C 1
ATOM 1621 O O . ALA B 1 90 ? 4.918 8.484 16.391 1 96.44 90 ALA B O 1
ATOM 1622 N N . SER B 1 91 ? 4.828 10.727 16.344 1 96.38 91 SER B N 1
ATOM 1623 C CA . SER B 1 91 ? 3.98 10.805 17.531 1 96.38 91 SER B CA 1
ATOM 1624 C C . SER B 1 91 ? 2.619 10.164 17.281 1 96.38 91 SER B C 1
ATOM 1626 O O . SER B 1 91 ? 1.915 9.805 18.219 1 96.38 91 SER B O 1
ATOM 1628 N N . SER B 1 92 ? 2.271 9.992 16 1 96.19 92 SER B N 1
ATOM 1629 C CA . SER B 1 92 ? 0.995 9.391 15.625 1 96.19 92 SER B CA 1
ATOM 1630 C C . SER B 1 92 ? 1.169 7.945 15.18 1 96.19 92 SER B C 1
ATOM 1632 O O . SER B 1 92 ? 0.273 7.367 14.562 1 96.19 92 SER B O 1
ATOM 1634 N N . ARG B 1 93 ? 2.27 7.375 15.539 1 95.75 93 ARG B N 1
ATOM 1635 C CA . ARG B 1 93 ? 2.631 6.031 15.086 1 95.75 93 ARG B CA 1
ATOM 1636 C C . ARG B 1 93 ? 1.521 5.035 15.398 1 95.75 93 ARG B C 1
ATOM 1638 O O . ARG B 1 93 ? 1.097 4.277 14.523 1 95.75 93 ARG B O 1
ATOM 1645 N N . ASN B 1 94 ? 1.056 5 16.609 1 94.88 94 ASN B N 1
ATOM 1646 C CA . ASN B 1 94 ? 0.071 4.008 17.031 1 94.88 94 ASN B CA 1
ATOM 1647 C C . ASN B 1 94 ? -1.201 4.094 16.188 1 94.88 94 ASN B C 1
ATOM 1649 O O . ASN B 1 94 ? -1.741 3.07 15.766 1 94.88 94 ASN B O 1
ATOM 1653 N N . GLU B 1 95 ? -1.674 5.324 15.953 1 94.94 95 GLU B N 1
ATOM 1654 C CA . GLU B 1 95 ? -2.873 5.52 15.141 1 94.94 95 GLU B CA 1
ATOM 1655 C C . GLU B 1 95 ? -2.646 5.066 13.703 1 94.94 95 GLU B C 1
ATOM 1657 O O . GLU B 1 95 ? -3.518 4.441 13.102 1 94.94 95 GLU B O 1
ATOM 1662 N N . ILE B 1 96 ? -1.509 5.387 13.164 1 95.88 96 ILE B N 1
ATOM 1663 C CA . ILE B 1 96 ? -1.164 5.051 11.789 1 95.88 96 ILE B CA 1
ATOM 1664 C C . ILE B 1 96 ? -1.077 3.535 11.633 1 95.88 96 ILE B C 1
ATOM 1666 O O . ILE B 1 96 ? -1.71 2.959 10.742 1 95.88 96 ILE B O 1
ATOM 1670 N N . ILE B 1 97 ? -0.347 2.889 12.57 1 94.31 97 ILE B N 1
ATOM 1671 C CA . ILE B 1 97 ? -0.139 1.445 12.516 1 94.31 97 ILE B CA 1
ATOM 1672 C C . ILE B 1 97 ? -1.473 0.725 12.703 1 94.31 97 ILE B C 1
ATOM 1674 O O . ILE B 1 97 ? -1.754 -0.263 12.023 1 94.31 97 ILE B O 1
ATOM 1678 N N . SER B 1 98 ? -2.277 1.217 13.586 1 94.75 98 SER B N 1
ATOM 1679 C CA . SER B 1 98 ? -3.586 0.614 13.812 1 94.75 98 SER B CA 1
ATOM 1680 C C . SER B 1 98 ? -4.449 0.665 12.562 1 94.75 98 SER B C 1
ATOM 1682 O O . SER B 1 98 ? -5.141 -0.303 12.234 1 94.75 98 SER B O 1
ATOM 1684 N N . ALA B 1 99 ? -4.465 1.773 11.906 1 95.88 99 ALA B N 1
ATOM 1685 C CA . ALA B 1 99 ? -5.258 1.925 10.688 1 95.88 99 ALA B CA 1
ATOM 1686 C C . ALA B 1 99 ? -4.754 0.996 9.586 1 95.88 99 ALA B C 1
ATOM 1688 O O . ALA B 1 99 ? -5.547 0.391 8.867 1 95.88 99 ALA B O 1
ATOM 1689 N N . LEU B 1 100 ? -3.412 0.907 9.453 1 95.06 100 LEU B N 1
ATOM 1690 C CA . LEU B 1 100 ? -2.811 0.017 8.469 1 95.06 100 LEU B CA 1
ATOM 1691 C C . LEU B 1 100 ? -3.131 -1.439 8.781 1 95.06 100 LEU B C 1
ATOM 1693 O O . LEU B 1 100 ? -3.412 -2.229 7.875 1 95.06 100 LEU B O 1
ATOM 1697 N N . ASP B 1 101 ? -3.068 -1.751 10.031 1 93.69 101 ASP B N 1
ATOM 1698 C CA . ASP B 1 101 ? -3.461 -3.088 10.469 1 93.69 101 ASP B CA 1
ATOM 1699 C C . ASP B 1 101 ? -4.918 -3.373 10.109 1 93.69 101 ASP B C 1
ATOM 1701 O O . ASP B 1 101 ? -5.242 -4.461 9.625 1 93.69 101 ASP B O 1
ATOM 1705 N N . ALA B 1 102 ? -5.73 -2.441 10.328 1 94.81 102 ALA B N 1
ATOM 1706 C CA . ALA B 1 102 ? -7.16 -2.602 10.086 1 94.81 102 ALA B CA 1
ATOM 1707 C C . ALA B 1 102 ? -7.438 -2.873 8.609 1 94.81 102 ALA B C 1
ATOM 1709 O O . ALA B 1 102 ? -8.203 -3.781 8.273 1 94.81 102 ALA B O 1
ATOM 1710 N N . ILE B 1 103 ? -6.836 -2.154 7.738 1 95.5 103 ILE B N 1
ATOM 1711 C CA . ILE B 1 103 ? -7.207 -2.225 6.328 1 95.5 103 ILE B CA 1
ATOM 1712 C C . ILE B 1 103 ? -6.602 -3.475 5.695 1 95.5 103 ILE B C 1
ATOM 1714 O O . ILE B 1 103 ? -7.168 -4.043 4.762 1 95.5 103 ILE B O 1
ATOM 1718 N N . ILE B 1 104 ? -5.414 -3.961 6.227 1 93.56 104 ILE B N 1
ATOM 1719 C CA . ILE B 1 104 ? -4.711 -5.051 5.562 1 93.56 104 ILE B CA 1
ATOM 1720 C C . ILE B 1 104 ? -4.742 -6.301 6.445 1 93.56 104 ILE B C 1
ATOM 1722 O O . ILE B 1 104 ? -5.086 -7.387 5.977 1 93.56 104 ILE B O 1
ATOM 1726 N N . MET B 1 105 ? -4.312 -6.078 7.785 1 81.75 105 MET B N 1
ATO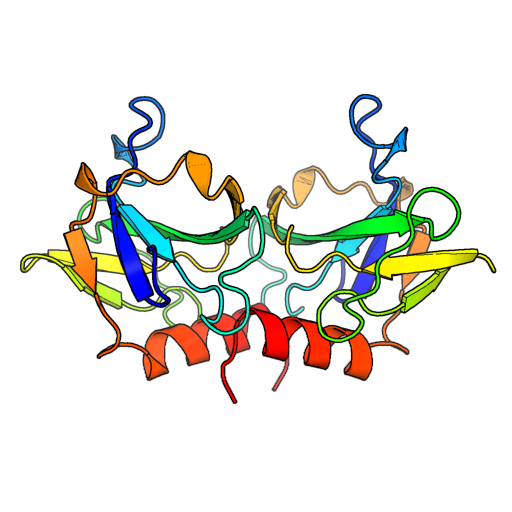M 1727 C CA . MET B 1 105 ? -4.031 -7.223 8.648 1 81.75 105 MET B CA 1
ATOM 1728 C C . MET B 1 105 ? -5.297 -7.691 9.359 1 81.75 105 MET B C 1
ATOM 1730 O O . MET B 1 105 ? -6.219 -6.902 9.586 1 81.75 105 MET B O 1
ATOM 1734 N N . ASN B 1 106 ? -6.008 -8.695 9.148 1 62.25 106 ASN B N 1
ATOM 1735 C CA . ASN B 1 106 ? -7.156 -9.242 9.852 1 62.25 106 ASN B CA 1
ATOM 1736 C C . ASN B 1 106 ? -6.906 -9.32 11.359 1 62.25 106 ASN B C 1
ATOM 1738 O O . ASN B 1 106 ? -7.789 -9.719 12.117 1 62.25 106 ASN B O 1
ATOM 1742 N N . THR B 1 107 ? -6.16 -8.586 12.156 1 45.72 107 THR B N 1
ATOM 1743 C CA . THR B 1 107 ? -6.328 -9.18 13.477 1 45.72 107 THR B CA 1
ATOM 1744 C C . THR B 1 107 ? -7.734 -8.93 14.008 1 45.72 107 THR B C 1
ATOM 1746 O O . THR B 1 107 ? -8.367 -7.934 13.656 1 45.72 107 THR B O 1
#

Sequence (214 aa):
MPQQFDVYRNPSAKTNRLWPFYLIIQNDYFDDLTTRIIVPLVSKNDISLNQKRITPQVVINNNIYYIFTPAITFLDAKKINKSDFICNVASSRNEIISALDAIIMNTMPQQFDVYRNPSAKTNRLWPFYLIIQNDYFDDLTTRIIVPLVSKNDISLNQKRITPQVVINNNIYYIFTPAITFLDAKKINKSDFICNVASSRNEIISALDAIIMNT

Radius of gyration: 16.85 Å; Cα contacts (8 Å, |Δi|>4): 447; chains: 2; bounding box: 36×48×39 Å

Foldseek 3Di:
DDAAQWKFADPDPVCCVAFGIKGFHDHVVVVVDQKTKIFTKGFCVVDPDDPCQQWPWDAFPNTIITGHNVPIDMDGPVPDDPVRTGDGPVVCVVSNVRNNCVVPPPD/DDAAQWKFADPDPVCCVAFGIKGFHDHCVVVVDQKTKIFTKGFCVVDPDDPCQQFPWDAFPNTIITGHNVPIDMDGPVPDDPVRTGDGGVVCVVSNVRNNCVVPPPD

pLDDT: mean 94.46, std 6.66, range [45.69, 98.75]